Protein AF-A0A396ZX88-F1 (afdb_monomer_lite)

Radius of gyration: 32.3 Å; chains: 1; bounding box: 92×47×60 Å

Organism: Aphanomyces astaci (NCBI:txid112090)

Foldseek 3Di:
DVVPVCPVVVVVVVVLVVQLPDLVLLLVLLVVLVVVLVVDDPLLSVLSVLLSVLLLLVSLLSCQLVVVLVSSVVSLVVCVVVCCVPCVPLSVLSVVRRHNVVCVVRPSSVCQVVAAAEGEHEPVSVVVVVVVCVVVVVSNSVVSCVPRHDYDYDPDDSDDPPDDDDDDDDDDDDDDDDDDDPDDPVVVVVVPPDDDDDDDPDDDPDPDPPPPCVVCVVVVHDPPDDDDPVVVVPPDDPPDDDDDDDDD

InterPro domains:
  IPR007582 TFIID subunit TAF5, NTD2 domain [PF04494] (22-148)
  IPR007582 TFIID subunit TAF5, NTD2 domain [cd08044] (23-154)
  IPR037264 TFIID subunit TAF5, NTD2 domain superfamily [G3DSA:1.25.40.500] (7-154)
  IPR037264 TFIID subunit TAF5, NTD2 domain superfamily [SSF160897] (18-153)

Secondary structure (DSSP, 8-state):
-GGGTTGGGGGHHHHHHHHTT-HHHHHHHHHHHHHHHHHS-HHHHHHHHHHHHHHHHHHHHHHHHTT-HHHHHHHHHHHHHHHTTT-HHHHHHHTT--SHHHHHH-HHHHHHHHSPEEEEEEHHHHHHHHHHHHHTT-HHHHHHHHHHEEEEEE-S----------------------------HHHHHTS--SPPPS---------STT-HHHHHHHTT--TTS---HHHHTT-----S-PPPPPP-

Sequence (248 aa):
MVAVVWRRQQDYMIMHDTWGCDPAAYERAYTTLLAWIGNSLDMYKLELHAVAFPLFVHCYLELVAKGHADAAKAYFTRHAKDHQRLHKHEIRSLGSVLTREHLGLNEYAKQVLHSKFHVQLSLLGFQLLHTFLSDHQMFLLLCILNDRVTISVQTNHPSLTIAQCDTLAPHESTTMSTSLLFQTSDEISQQVQHTPEANHIAAQVTSGDYDMAYMVQTAGGDVSESPTLASLHQVPLLWGVLPPRKVC

pLDDT: mean 70.8, std 20.77, range [27.48, 94.88]

Structure (mmCIF, N/CA/C/O backbone):
data_AF-A0A396ZX88-F1
#
_entry.id   AF-A0A396ZX88-F1
#
loop_
_atom_site.group_PDB
_atom_site.id
_atom_site.type_symbol
_atom_site.label_atom_id
_atom_site.label_alt_id
_atom_site.label_comp_id
_atom_site.label_asym_id
_atom_site.label_entity_id
_atom_site.label_seq_id
_atom_site.pdbx_PDB_ins_code
_atom_site.Cartn_x
_atom_site.Cartn_y
_atom_site.Cartn_z
_atom_site.occupancy
_atom_site.B_iso_or_equiv
_atom_site.auth_seq_id
_atom_site.auth_comp_id
_atom_site.auth_asym_id
_atom_site.auth_atom_id
_atom_site.pdbx_PDB_model_num
ATOM 1 N N . MET A 1 1 ? 3.831 17.298 -17.036 1.00 35.50 1 MET A N 1
ATOM 2 C CA . MET A 1 1 ? 3.753 16.189 -18.016 1.00 35.50 1 MET A CA 1
ATOM 3 C C . MET A 1 1 ? 3.210 14.870 -17.432 1.00 35.50 1 MET A C 1
ATOM 5 O O . MET A 1 1 ? 2.869 13.993 -18.206 1.00 35.50 1 MET A O 1
ATOM 9 N N . VAL A 1 2 ? 3.030 14.734 -16.106 1.00 38.22 2 VAL A N 1
ATOM 10 C CA . VAL A 1 2 ? 2.537 13.491 -15.455 1.00 38.22 2 VAL A CA 1
ATOM 11 C C . VAL A 1 2 ? 0.998 13.353 -15.462 1.00 38.22 2 VAL A C 1
ATOM 13 O O . VAL A 1 2 ? 0.461 12.264 -15.315 1.00 38.22 2 VAL A O 1
ATOM 16 N N . ALA A 1 3 ? 0.264 14.446 -15.699 1.00 37.94 3 ALA A N 1
ATOM 17 C CA . ALA A 1 3 ? -1.205 14.469 -15.655 1.00 37.94 3 ALA A CA 1
ATOM 18 C C . ALA A 1 3 ? -1.901 13.860 -16.892 1.00 37.94 3 ALA A C 1
ATOM 20 O O . ALA A 1 3 ? -3.113 13.668 -16.883 1.00 37.94 3 ALA A O 1
ATOM 21 N N . VAL A 1 4 ? -1.165 13.585 -17.976 1.00 39.62 4 VAL A N 1
ATOM 22 C CA . VAL A 1 4 ? -1.762 13.178 -19.265 1.00 39.62 4 VAL A CA 1
AT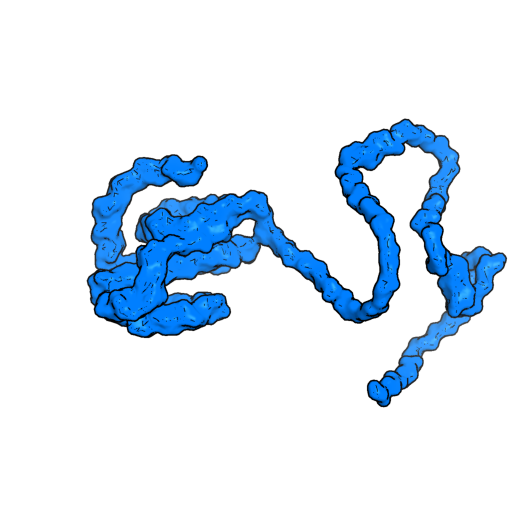OM 23 C C . VAL A 1 4 ? -1.932 11.658 -19.377 1.00 39.62 4 VAL A C 1
ATOM 25 O O . VAL A 1 4 ? -2.813 11.204 -20.100 1.00 39.62 4 VAL A O 1
ATOM 28 N N . VAL A 1 5 ? -1.172 10.871 -18.608 1.00 47.22 5 VAL A N 1
ATOM 29 C CA . VAL A 1 5 ? -1.222 9.395 -18.662 1.00 47.22 5 VAL A CA 1
ATOM 30 C C . VAL A 1 5 ? -2.562 8.841 -18.152 1.00 47.22 5 VAL A C 1
ATOM 32 O O . VAL A 1 5 ? -3.023 7.805 -18.615 1.00 47.22 5 VAL A O 1
ATOM 35 N N . TRP A 1 6 ? -3.266 9.586 -17.299 1.00 50.53 6 TRP A N 1
ATOM 36 C CA . TRP A 1 6 ? -4.465 9.111 -16.599 1.00 50.53 6 TRP A CA 1
ATOM 37 C C . TRP A 1 6 ? -5.793 9.533 -17.241 1.00 50.53 6 TRP A C 1
ATOM 39 O O . TRP A 1 6 ? -6.859 9.221 -16.720 1.00 50.53 6 TRP A O 1
ATOM 49 N N . ARG A 1 7 ? -5.784 10.243 -18.379 1.00 40.53 7 ARG A N 1
ATOM 50 C CA . ARG A 1 7 ? -7.035 10.720 -19.010 1.00 40.53 7 ARG A CA 1
ATOM 51 C C . ARG A 1 7 ? -7.896 9.575 -19.555 1.00 40.53 7 ARG A C 1
ATOM 53 O O . ARG A 1 7 ? -9.115 9.682 -19.555 1.00 40.53 7 ARG A O 1
ATOM 60 N N . ARG A 1 8 ? -7.277 8.461 -19.958 1.00 45.97 8 ARG A N 1
ATOM 61 C CA . ARG A 1 8 ? -7.988 7.231 -20.352 1.00 45.97 8 ARG A CA 1
ATOM 62 C C . ARG A 1 8 ? -8.487 6.428 -19.149 1.00 45.97 8 ARG A C 1
ATOM 64 O O . ARG A 1 8 ? -9.225 5.469 -19.323 1.00 45.97 8 ARG A O 1
ATOM 71 N N . GLN A 1 9 ? -8.090 6.829 -17.941 1.00 50.94 9 GLN A N 1
ATOM 72 C CA . GLN A 1 9 ? -8.452 6.142 -16.723 1.00 50.94 9 GLN A CA 1
ATOM 73 C C . GLN A 1 9 ? -9.906 6.406 -16.354 1.00 50.94 9 GLN A C 1
ATOM 75 O O . GLN A 1 9 ? -10.399 5.556 -15.667 1.00 50.94 9 GLN A O 1
ATOM 80 N N . GLN A 1 10 ? -10.605 7.468 -16.802 1.00 42.34 10 GLN A N 1
ATOM 81 C CA . GLN A 1 10 ? -11.929 7.915 -16.293 1.00 42.34 10 GLN A CA 1
ATOM 82 C C . GLN A 1 10 ? -13.046 6.852 -16.129 1.00 42.34 10 GLN A C 1
ATOM 84 O O . GLN A 1 10 ? -13.898 7.036 -15.261 1.00 42.34 10 GLN A O 1
ATOM 89 N N . ASP A 1 11 ? -12.989 5.704 -16.807 1.00 45.97 11 ASP A N 1
ATOM 90 C CA . ASP A 1 11 ? -13.861 4.540 -16.545 1.00 45.97 11 ASP A CA 1
ATOM 91 C C . ASP A 1 11 ? -13.540 3.773 -15.231 1.00 45.97 11 ASP A C 1
ATOM 93 O O . ASP A 1 11 ? -14.322 2.948 -14.758 1.00 45.97 11 ASP A O 1
ATOM 97 N N . TYR A 1 12 ? -12.413 4.068 -14.579 1.00 51.91 12 TYR A N 1
ATOM 98 C CA . TYR A 1 12 ? -11.938 3.471 -13.320 1.00 51.91 12 TYR A CA 1
ATOM 99 C C . TYR A 1 12 ? -12.780 3.787 -12.086 1.00 51.91 12 TYR A C 1
ATOM 101 O O . TYR A 1 12 ? -12.712 3.063 -11.094 1.00 51.91 12 TYR A O 1
ATOM 109 N N . MET A 1 13 ? -13.553 4.870 -12.120 1.00 44.09 13 MET A N 1
ATOM 110 C CA . MET A 1 13 ? -14.274 5.352 -10.944 1.00 44.09 13 MET A CA 1
ATOM 111 C C . MET A 1 13 ? -15.555 4.543 -10.686 1.00 44.09 13 MET A C 1
ATOM 113 O O . MET A 1 13 ? -15.911 4.326 -9.536 1.00 44.09 13 MET A O 1
ATOM 117 N N . ILE A 1 14 ? -16.189 4.012 -11.741 1.00 51.00 14 ILE A N 1
ATOM 118 C CA . ILE A 1 14 ? -17.313 3.055 -11.640 1.00 51.00 14 ILE A CA 1
ATOM 119 C C . ILE A 1 14 ? -16.794 1.662 -11.251 1.00 51.00 14 ILE A C 1
ATOM 121 O O . ILE A 1 14 ? -17.406 0.913 -10.497 1.00 51.00 14 ILE A O 1
ATOM 125 N N . MET A 1 15 ? -15.604 1.350 -11.742 1.00 47.94 15 MET A N 1
ATOM 126 C CA . MET A 1 15 ? -14.861 0.130 -11.482 1.00 47.94 15 MET A CA 1
ATOM 127 C C . MET A 1 15 ? -14.389 0.026 -10.014 1.00 47.94 15 MET A C 1
ATOM 129 O O . MET A 1 15 ? -14.396 -1.068 -9.457 1.00 47.94 15 MET A O 1
ATOM 133 N N . HIS A 1 16 ? -14.023 1.126 -9.349 1.00 52.59 16 HIS A N 1
ATOM 134 C CA . HIS A 1 16 ? -13.515 1.126 -7.966 1.00 52.59 16 HIS A CA 1
ATOM 135 C C . HIS A 1 16 ? -14.443 0.420 -6.955 1.00 52.59 16 HIS A C 1
ATOM 137 O O . HIS A 1 16 ? -13.964 -0.334 -6.104 1.00 52.59 16 HIS A O 1
ATOM 143 N N . ASP A 1 17 ? -15.763 0.577 -7.096 1.00 49.97 17 ASP A N 1
ATOM 144 C CA . ASP A 1 17 ? -16.742 -0.145 -6.268 1.00 49.97 17 ASP A CA 1
ATOM 145 C C . ASP A 1 17 ? -16.758 -1.654 -6.554 1.00 49.97 17 ASP A C 1
ATOM 147 O O . ASP A 1 17 ? -16.995 -2.459 -5.654 1.00 49.97 17 ASP A O 1
ATOM 151 N N . THR A 1 18 ? -16.440 -2.060 -7.785 1.00 52.00 18 THR A N 1
ATOM 152 C CA . THR A 1 18 ? -16.425 -3.473 -8.192 1.00 52.00 18 THR A CA 1
ATOM 153 C C . THR A 1 18 ? -15.134 -4.204 -7.801 1.00 52.00 18 THR A C 1
ATOM 155 O O . THR A 1 18 ? -15.200 -5.355 -7.374 1.00 52.00 18 THR A O 1
ATOM 158 N N . TRP A 1 19 ? -13.962 -3.555 -7.858 1.00 55.19 19 TRP A N 1
ATOM 159 C CA . TRP A 1 19 ? -12.673 -4.185 -7.501 1.00 55.19 19 TRP A CA 1
ATOM 160 C C . TRP A 1 19 ? -12.381 -4.171 -6.001 1.00 55.19 19 TRP A C 1
ATOM 162 O O . TRP A 1 19 ? -11.630 -5.006 -5.502 1.00 55.19 19 TRP A O 1
ATOM 172 N N . GLY A 1 20 ? -12.964 -3.221 -5.273 1.00 58.56 20 GLY A N 1
ATOM 173 C CA . GLY A 1 20 ? -12.763 -3.072 -3.839 1.00 58.56 20 GLY A CA 1
ATOM 174 C C . GLY A 1 20 ? -13.638 -3.984 -2.972 1.00 58.56 20 GLY A C 1
ATOM 175 O O . GLY A 1 20 ? -13.573 -3.864 -1.749 1.00 58.56 20 GLY A O 1
ATOM 176 N N . CYS A 1 21 ? -14.484 -4.830 -3.563 1.00 64.06 21 CYS A N 1
ATOM 177 C CA . CYS A 1 21 ? -15.458 -5.633 -2.823 1.00 64.06 21 CYS A CA 1
ATOM 178 C C . CYS A 1 21 ? -14.854 -6.916 -2.220 1.00 64.06 21 CYS A C 1
ATOM 180 O O . CYS A 1 21 ? -15.368 -7.408 -1.221 1.00 64.06 21 CYS A O 1
ATOM 182 N N . ASP A 1 22 ? -13.750 -7.433 -2.775 1.00 83.12 22 ASP A N 1
ATOM 183 C CA . ASP A 1 22 ? -13.089 -8.645 -2.272 1.00 83.12 22 ASP A CA 1
ATOM 184 C C . ASP A 1 22 ? -11.917 -8.303 -1.326 1.00 83.12 22 ASP A C 1
ATOM 186 O O . ASP A 1 22 ? -10.880 -7.806 -1.785 1.00 83.12 22 ASP A O 1
ATOM 190 N N . PRO A 1 23 ? -12.008 -8.604 -0.014 1.00 86.38 23 PRO A N 1
ATOM 191 C CA . PRO A 1 23 ? -10.909 -8.391 0.927 1.00 86.38 23 PRO A CA 1
ATOM 192 C C . PRO A 1 23 ? -9.644 -9.181 0.568 1.00 86.38 23 PRO A C 1
ATOM 194 O O . PRO A 1 23 ? -8.534 -8.727 0.851 1.00 86.38 23 PRO A O 1
ATOM 197 N N . ALA A 1 24 ? -9.784 -10.336 -0.092 1.00 87.62 24 ALA A N 1
ATOM 198 C CA . ALA A 1 24 ? -8.647 -11.159 -0.499 1.00 87.62 24 ALA A CA 1
ATOM 199 C C . ALA A 1 24 ? -7.884 -10.562 -1.695 1.00 87.62 24 ALA A C 1
ATOM 201 O O . ALA A 1 24 ? -6.719 -10.901 -1.927 1.00 87.62 24 ALA A O 1
ATOM 202 N N . ALA A 1 25 ? -8.506 -9.668 -2.472 1.00 87.94 25 ALA A N 1
ATOM 203 C CA . ALA A 1 25 ? -7.830 -8.966 -3.560 1.00 87.94 25 ALA A CA 1
ATOM 204 C C . ALA A 1 25 ? -6.747 -8.012 -3.029 1.00 87.94 25 ALA A C 1
ATOM 206 O O . ALA A 1 25 ? -5.655 -7.971 -3.595 1.00 87.94 25 ALA A O 1
ATOM 207 N N . TYR A 1 26 ? -7.005 -7.328 -1.906 1.00 90.12 26 TYR A N 1
ATOM 208 C CA . TYR A 1 26 ? -6.036 -6.446 -1.243 1.00 90.12 26 TYR A CA 1
ATOM 209 C C . TYR A 1 26 ? -4.779 -7.203 -0.808 1.00 90.12 26 TYR A C 1
ATOM 211 O O . TYR A 1 26 ? -3.660 -6.800 -1.130 1.00 90.12 26 TYR A O 1
ATOM 219 N N . GLU A 1 27 ? -4.961 -8.333 -0.120 1.00 91.31 27 GLU A N 1
ATOM 220 C CA . GLU A 1 27 ? -3.848 -9.156 0.357 1.00 91.31 27 GLU A CA 1
ATOM 221 C C . GLU A 1 27 ? -3.013 -9.712 -0.803 1.00 91.31 27 GLU A C 1
ATOM 223 O O . GLU A 1 27 ? -1.781 -9.621 -0.781 1.00 91.31 27 GLU A O 1
ATOM 228 N N . ARG A 1 28 ? -3.668 -10.256 -1.838 1.00 91.38 28 ARG A N 1
ATOM 229 C CA . ARG A 1 28 ? -2.981 -10.801 -3.017 1.00 91.38 28 ARG A CA 1
ATOM 230 C C . ARG A 1 28 ? -2.210 -9.722 -3.766 1.00 91.38 28 ARG A C 1
ATOM 232 O O . ARG A 1 28 ? -1.023 -9.909 -4.022 1.00 91.38 28 ARG A O 1
ATOM 239 N N . ALA A 1 29 ? -2.854 -8.595 -4.071 1.00 91.38 29 ALA A N 1
ATOM 240 C CA . ALA A 1 29 ? -2.227 -7.508 -4.815 1.00 91.38 29 ALA A CA 1
ATOM 241 C C . ALA A 1 29 ? -0.984 -6.985 -4.085 1.00 91.38 29 ALA A C 1
ATOM 243 O O . ALA A 1 29 ? 0.088 -6.870 -4.682 1.00 91.38 29 ALA A O 1
ATOM 244 N N . TYR A 1 30 ? -1.102 -6.742 -2.779 1.00 93.19 30 TYR A N 1
ATOM 245 C CA . TYR A 1 30 ? 0.006 -6.234 -1.981 1.00 93.19 30 TYR A CA 1
ATOM 246 C C . TYR A 1 30 ? 1.140 -7.257 -1.809 1.00 93.19 30 TYR A C 1
ATOM 248 O O . TYR A 1 30 ? 2.315 -6.905 -1.911 1.00 93.19 30 TYR A O 1
ATOM 256 N N . THR A 1 31 ? 0.811 -8.537 -1.612 1.00 93.38 31 THR A N 1
ATOM 257 C CA . THR A 1 31 ? 1.818 -9.608 -1.520 1.00 93.38 31 THR A CA 1
ATOM 258 C C . THR A 1 31 ? 2.615 -9.733 -2.818 1.00 93.38 31 THR A C 1
ATOM 260 O O . THR A 1 31 ? 3.840 -9.849 -2.778 1.00 93.38 31 THR A O 1
ATOM 263 N N . THR A 1 32 ? 1.943 -9.680 -3.969 1.00 93.94 32 THR A N 1
ATOM 264 C CA . THR A 1 32 ? 2.605 -9.737 -5.276 1.00 93.94 32 THR A CA 1
ATOM 265 C C . THR A 1 32 ? 3.472 -8.499 -5.525 1.00 93.94 32 THR A C 1
ATOM 267 O O . THR A 1 32 ? 4.587 -8.648 -6.024 1.00 93.94 32 THR A O 1
ATOM 270 N N . LEU A 1 33 ? 3.025 -7.305 -5.112 1.00 93.75 33 LEU A N 1
ATOM 271 C CA . LEU A 1 33 ? 3.850 -6.093 -5.153 1.00 93.75 33 LEU A CA 1
ATOM 272 C C . LEU A 1 33 ? 5.124 -6.257 -4.311 1.00 93.75 33 LEU A C 1
ATOM 274 O O . LEU A 1 33 ? 6.220 -6.020 -4.811 1.00 93.75 33 LEU A O 1
ATOM 278 N N . LEU A 1 34 ? 5.004 -6.689 -3.052 1.00 93.38 34 LEU A N 1
ATOM 279 C CA . LEU A 1 34 ? 6.163 -6.864 -2.173 1.00 93.38 34 LEU A CA 1
ATOM 280 C C . LEU A 1 34 ? 7.146 -7.918 -2.686 1.00 93.38 34 LEU A C 1
ATOM 282 O O . LEU A 1 34 ? 8.354 -7.704 -2.600 1.00 93.38 34 LEU A O 1
ATOM 286 N N . ALA A 1 35 ? 6.649 -9.029 -3.233 1.00 94.00 35 ALA A N 1
ATOM 287 C CA . ALA A 1 35 ? 7.503 -10.041 -3.846 1.00 94.00 35 ALA A CA 1
ATOM 288 C C . ALA A 1 35 ? 8.314 -9.437 -5.002 1.00 94.00 35 ALA A C 1
ATOM 290 O O . ALA A 1 35 ? 9.535 -9.562 -5.041 1.00 94.00 35 ALA A O 1
ATOM 291 N N . TRP A 1 36 ? 7.661 -8.689 -5.891 1.00 94.88 36 TRP A N 1
ATOM 292 C CA . TRP A 1 36 ? 8.347 -8.013 -6.988 1.00 94.88 36 TRP A CA 1
ATOM 293 C C . TRP A 1 36 ? 9.384 -6.984 -6.512 1.00 94.88 36 TRP A C 1
ATOM 295 O O . TRP A 1 36 ? 10.502 -6.957 -7.033 1.00 94.88 36 TRP A O 1
ATOM 305 N N . ILE A 1 37 ? 9.073 -6.192 -5.479 1.00 93.50 37 ILE A N 1
ATOM 306 C CA . ILE A 1 37 ? 10.044 -5.266 -4.871 1.00 93.50 37 ILE A CA 1
ATOM 307 C C . ILE A 1 37 ? 11.244 -6.047 -4.313 1.00 93.50 37 ILE A C 1
ATOM 309 O O . ILE A 1 37 ? 12.390 -5.691 -4.583 1.00 93.50 37 ILE A O 1
ATOM 313 N N . GLY A 1 38 ? 11.007 -7.149 -3.597 1.00 91.25 38 GLY A N 1
ATOM 314 C CA . GLY A 1 38 ? 12.063 -8.006 -3.050 1.00 91.25 38 GLY A CA 1
ATOM 315 C C . GLY A 1 38 ? 12.986 -8.610 -4.117 1.00 91.25 38 GLY A C 1
ATOM 316 O O . GLY A 1 38 ? 14.188 -8.758 -3.877 1.00 91.25 38 GLY A O 1
ATOM 317 N N . ASN A 1 39 ? 12.447 -8.890 -5.304 1.00 93.00 39 ASN A N 1
ATOM 318 C CA . ASN A 1 39 ? 13.168 -9.424 -6.462 1.00 93.00 39 ASN A CA 1
ATOM 319 C C . ASN A 1 39 ? 13.776 -8.348 -7.388 1.00 93.00 39 ASN A C 1
ATOM 321 O O . ASN A 1 39 ? 14.494 -8.700 -8.324 1.00 93.00 39 ASN A O 1
ATOM 325 N N . SER A 1 40 ? 13.510 -7.062 -7.146 1.00 92.12 40 SER A N 1
ATOM 326 C CA . SER A 1 40 ? 14.049 -5.947 -7.941 1.00 92.12 40 SER A CA 1
ATOM 327 C C . SER A 1 40 ? 15.534 -5.677 -7.637 1.00 92.12 40 SER A C 1
ATOM 329 O O . SER A 1 40 ? 16.119 -6.292 -6.750 1.00 92.12 40 SER A O 1
ATOM 331 N N . LEU A 1 41 ? 16.177 -4.756 -8.363 1.00 91.19 41 LEU A N 1
ATOM 332 C CA . LEU A 1 41 ? 17.563 -4.338 -8.086 1.00 91.19 41 LEU A CA 1
ATOM 333 C C . LEU A 1 41 ? 17.651 -3.530 -6.783 1.00 91.19 41 LEU A C 1
ATOM 335 O O . LEU A 1 41 ? 16.851 -2.618 -6.568 1.00 91.19 41 LEU A O 1
ATOM 339 N N . ASP A 1 42 ? 18.663 -3.807 -5.955 1.00 88.44 42 ASP A N 1
ATOM 340 C CA . ASP A 1 42 ? 18.846 -3.194 -4.627 1.00 88.44 42 ASP A CA 1
ATOM 341 C C . ASP A 1 42 ? 18.843 -1.658 -4.651 1.00 88.44 42 ASP A C 1
ATOM 343 O O . ASP A 1 42 ? 18.277 -1.033 -3.755 1.00 88.44 42 ASP A O 1
ATOM 347 N N . MET A 1 43 ? 19.382 -1.051 -5.714 1.00 86.38 43 MET A N 1
ATOM 348 C CA . MET A 1 43 ? 19.397 0.405 -5.899 1.00 86.38 43 MET A CA 1
ATOM 349 C C . MET A 1 43 ? 17.996 1.034 -5.984 1.00 86.38 43 MET A C 1
ATOM 351 O O . MET A 1 43 ? 17.825 2.182 -5.593 1.00 86.38 43 MET A O 1
ATOM 355 N N . TYR A 1 44 ? 16.988 0.287 -6.450 1.00 88.38 44 TYR A N 1
ATOM 356 C CA . TYR A 1 44 ? 15.596 0.749 -6.510 1.00 88.38 44 TYR A CA 1
ATOM 357 C C . TYR A 1 44 ? 14.758 0.229 -5.346 1.00 88.38 44 TYR A C 1
ATOM 359 O O . TYR A 1 44 ? 13.715 0.806 -5.056 1.00 88.38 44 TYR A O 1
ATOM 367 N N . LYS A 1 45 ? 15.184 -0.836 -4.651 1.00 89.62 45 LYS A N 1
ATOM 368 C CA . LYS A 1 45 ? 14.399 -1.437 -3.558 1.00 89.62 45 LYS A CA 1
ATOM 369 C C . LYS A 1 45 ? 14.007 -0.423 -2.501 1.00 89.62 45 LYS A C 1
ATOM 371 O O . LYS A 1 45 ? 12.870 -0.452 -2.046 1.00 89.62 45 LYS A O 1
ATOM 376 N N . LEU A 1 46 ? 14.925 0.464 -2.115 1.00 88.62 46 LEU A N 1
ATOM 377 C CA . LEU A 1 46 ? 14.646 1.476 -1.098 1.00 88.62 46 LEU A CA 1
ATOM 378 C C . LEU A 1 46 ? 13.577 2.472 -1.572 1.0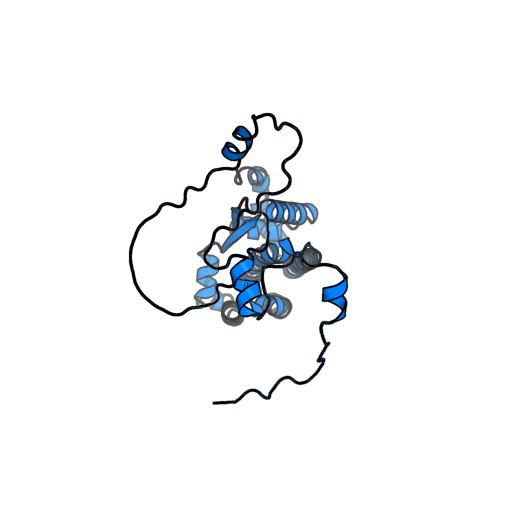0 88.62 46 LEU A C 1
ATOM 380 O O . LEU A 1 46 ? 12.628 2.737 -0.838 1.00 88.62 46 LEU A O 1
ATOM 384 N N . GLU A 1 47 ? 13.697 2.961 -2.809 1.00 90.62 47 GLU A N 1
ATOM 385 C CA . GLU A 1 47 ? 12.720 3.865 -3.428 1.00 90.62 47 GLU A CA 1
ATOM 386 C C . GLU A 1 47 ? 11.344 3.193 -3.579 1.00 90.62 47 GLU A C 1
ATOM 388 O O . GLU A 1 47 ? 10.316 3.762 -3.215 1.00 90.62 47 GLU A O 1
ATOM 393 N N . LEU A 1 48 ? 11.313 1.944 -4.049 1.00 91.25 48 LEU A N 1
ATOM 394 C CA . LEU A 1 48 ? 10.079 1.178 -4.224 1.00 91.25 48 LEU A CA 1
ATOM 395 C C . LEU A 1 48 ? 9.418 0.839 -2.877 1.00 91.25 48 LEU A C 1
ATOM 397 O O . LEU A 1 48 ? 8.197 0.951 -2.743 1.00 91.25 48 LEU A O 1
ATOM 401 N N . HIS A 1 49 ? 10.203 0.496 -1.850 1.00 91.00 49 HIS A N 1
ATOM 402 C CA . HIS A 1 49 ? 9.690 0.294 -0.492 1.00 91.00 49 HIS A CA 1
ATOM 403 C C . HIS A 1 49 ? 9.100 1.574 0.109 1.00 91.00 49 HIS A C 1
ATOM 405 O O . HIS A 1 49 ? 8.131 1.487 0.867 1.00 91.00 49 HIS A O 1
ATOM 411 N N . ALA A 1 50 ? 9.624 2.751 -0.246 1.00 89.75 50 ALA A N 1
ATOM 412 C CA . ALA A 1 50 ? 9.054 4.022 0.198 1.00 89.75 50 ALA A CA 1
ATOM 413 C C . ALA A 1 50 ? 7.620 4.231 -0.323 1.00 89.75 50 ALA A C 1
ATOM 415 O O . ALA A 1 50 ? 6.810 4.847 0.365 1.00 89.75 50 ALA A O 1
ATOM 416 N N . VAL A 1 51 ? 7.274 3.678 -1.494 1.00 91.44 51 VAL A N 1
ATOM 417 C CA . VAL A 1 51 ? 5.900 3.685 -2.037 1.00 91.44 51 VAL A CA 1
ATOM 418 C C . VAL A 1 51 ? 5.042 2.567 -1.444 1.00 91.44 51 VAL A C 1
ATOM 420 O O . VAL A 1 51 ? 3.836 2.743 -1.258 1.00 91.44 51 VAL A O 1
ATOM 423 N N . ALA A 1 52 ? 5.651 1.424 -1.116 1.00 92.38 52 ALA A N 1
ATOM 424 C CA . ALA A 1 52 ? 4.943 0.293 -0.524 1.00 92.38 52 ALA A CA 1
ATOM 425 C C . ALA A 1 52 ? 4.270 0.664 0.808 1.00 92.38 52 ALA A C 1
ATOM 427 O O . ALA A 1 52 ? 3.140 0.247 1.052 1.00 92.38 52 ALA A O 1
ATOM 428 N N . PHE A 1 53 ? 4.905 1.508 1.631 1.00 92.44 53 PHE A N 1
ATOM 429 C CA . PHE A 1 53 ? 4.338 1.915 2.918 1.00 92.44 53 PHE A CA 1
ATOM 430 C C . PHE A 1 53 ? 3.017 2.706 2.793 1.00 92.44 53 PHE A C 1
ATOM 432 O O . PHE A 1 53 ? 2.019 2.255 3.358 1.00 92.44 53 PHE A O 1
ATOM 439 N N . PRO A 1 54 ? 2.929 3.822 2.040 1.00 92.12 54 PRO A N 1
ATOM 440 C CA . PRO A 1 54 ? 1.656 4.497 1.780 1.00 92.12 54 PRO A CA 1
ATOM 441 C C . PRO A 1 54 ? 0.567 3.556 1.258 1.00 92.12 54 PRO A C 1
ATOM 443 O O . PRO A 1 54 ? -0.565 3.592 1.742 1.00 92.12 54 PRO A O 1
ATOM 446 N N . LEU A 1 55 ? 0.908 2.671 0.313 1.00 92.31 55 LEU A N 1
ATOM 447 C CA . LEU A 1 55 ? -0.042 1.695 -0.228 1.00 92.31 55 LEU A CA 1
ATOM 448 C C . LEU A 1 55 ? -0.536 0.726 0.846 1.00 92.31 55 LEU A C 1
ATOM 450 O O . LEU A 1 55 ? -1.739 0.479 0.931 1.00 92.31 55 LEU A O 1
ATOM 454 N N . PHE A 1 56 ? 0.363 0.227 1.698 1.00 93.69 56 PHE A N 1
ATOM 455 C CA . PHE A 1 56 ? 0.012 -0.640 2.817 1.00 93.69 56 PHE A CA 1
ATOM 456 C C . PHE A 1 56 ? -1.013 0.015 3.739 1.00 93.69 56 PHE A C 1
ATOM 458 O O . PHE A 1 56 ? -2.041 -0.595 4.051 1.00 93.69 56 PHE A O 1
ATOM 465 N N . VAL A 1 57 ? -0.742 1.258 4.142 1.00 93.38 57 VAL A N 1
ATOM 466 C CA . VAL A 1 57 ? -1.603 2.009 5.054 1.00 93.38 57 VAL A CA 1
ATOM 467 C C . VAL A 1 57 ? -2.977 2.239 4.430 1.00 93.38 57 VAL A C 1
ATOM 469 O O . VAL A 1 57 ? -3.988 1.951 5.068 1.00 93.38 57 VAL A O 1
ATOM 472 N N . HIS A 1 58 ? -3.041 2.701 3.180 1.00 91.50 58 HIS A N 1
ATOM 473 C CA . HIS A 1 58 ? -4.322 2.960 2.524 1.00 91.50 58 HIS A CA 1
ATOM 474 C C . HIS A 1 58 ? -5.139 1.686 2.288 1.00 91.50 58 HIS A C 1
ATOM 476 O O . HIS A 1 58 ? -6.335 1.693 2.568 1.00 91.50 58 HIS A O 1
ATOM 482 N N . CYS A 1 59 ? -4.507 0.580 1.884 1.00 91.62 59 CYS A N 1
ATOM 483 C CA . CYS A 1 59 ? -5.187 -0.714 1.763 1.00 91.62 59 CYS A CA 1
ATOM 484 C C . CYS A 1 59 ? -5.812 -1.150 3.096 1.00 91.62 59 CYS A C 1
ATOM 486 O O . CYS A 1 59 ? -6.964 -1.580 3.138 1.00 91.62 59 CYS A O 1
ATOM 488 N N . TYR A 1 60 ? -5.076 -0.997 4.201 1.00 92.56 60 TYR A N 1
ATOM 489 C CA . TYR A 1 60 ? -5.588 -1.313 5.532 1.00 92.56 60 TYR A CA 1
ATOM 490 C C . TYR A 1 60 ? -6.774 -0.422 5.923 1.00 92.56 60 TYR A C 1
ATOM 492 O O . TYR A 1 60 ? -7.815 -0.928 6.345 1.00 92.56 60 TYR A O 1
ATOM 500 N N . LEU A 1 61 ? -6.645 0.897 5.759 1.00 90.50 61 LEU A N 1
ATOM 501 C CA . LEU A 1 61 ? -7.702 1.840 6.128 1.00 90.50 61 LEU A CA 1
ATOM 502 C C . LEU A 1 61 ? -8.964 1.653 5.276 1.00 90.50 61 LEU A C 1
ATOM 504 O O . LEU A 1 61 ? -10.065 1.782 5.808 1.00 90.50 61 LEU A O 1
ATOM 508 N N . GLU A 1 62 ? -8.836 1.296 3.997 1.00 89.06 62 GLU A N 1
ATOM 509 C CA . GLU A 1 62 ? -9.983 0.956 3.148 1.00 89.06 62 GLU A CA 1
ATOM 510 C C . GLU A 1 62 ? -10.699 -0.318 3.608 1.00 89.06 62 GLU A C 1
ATOM 512 O O . GLU A 1 62 ? -11.930 -0.330 3.674 1.00 89.06 62 GLU A O 1
ATOM 517 N N . LEU A 1 63 ? -9.956 -1.369 3.975 1.00 89.69 63 LEU A N 1
ATOM 518 C CA . LEU A 1 63 ? -10.540 -2.601 4.521 1.00 89.69 63 LEU A CA 1
ATOM 519 C C . LEU A 1 63 ? -11.314 -2.329 5.821 1.00 89.69 63 LEU A C 1
ATOM 521 O O . LEU A 1 63 ? -12.438 -2.812 5.987 1.00 89.69 63 LEU A O 1
ATOM 525 N N . VAL A 1 64 ? -10.751 -1.508 6.715 1.00 90.75 64 VAL A N 1
ATOM 526 C CA . VAL A 1 64 ? -11.419 -1.093 7.961 1.00 90.75 64 VAL A CA 1
ATOM 527 C C . VAL A 1 64 ? -12.639 -0.213 7.667 1.00 90.75 64 VAL A C 1
ATOM 529 O O . VAL A 1 64 ? -13.695 -0.404 8.272 1.00 90.75 64 VAL A O 1
ATOM 532 N N . ALA A 1 65 ? -12.539 0.715 6.710 1.00 88.44 65 ALA A N 1
ATOM 533 C CA . ALA A 1 65 ? -13.643 1.593 6.322 1.00 88.44 65 ALA A CA 1
ATOM 534 C C . ALA A 1 65 ? -14.834 0.824 5.725 1.00 88.44 65 ALA A C 1
ATOM 536 O O . ALA A 1 65 ? -15.980 1.229 5.939 1.00 88.44 65 ALA A O 1
ATOM 537 N N . LYS A 1 66 ? -14.567 -0.289 5.030 1.00 87.62 66 LYS A N 1
ATOM 538 C CA . LYS A 1 66 ? -15.572 -1.214 4.476 1.00 87.62 66 LYS A CA 1
ATOM 539 C C . LYS A 1 66 ? -16.175 -2.167 5.513 1.00 87.62 66 LYS A C 1
ATOM 541 O O . LYS A 1 66 ? -17.154 -2.841 5.218 1.00 87.62 66 LYS A O 1
ATOM 546 N N . GLY A 1 67 ? -15.630 -2.206 6.731 1.00 85.75 67 GLY A N 1
ATOM 547 C CA . GLY A 1 67 ? -16.121 -3.061 7.815 1.00 85.75 67 GLY A CA 1
ATOM 548 C C . GLY A 1 67 ? -15.547 -4.481 7.818 1.00 85.75 67 GLY A C 1
ATOM 549 O O . GLY A 1 67 ? -15.989 -5.309 8.610 1.00 85.75 67 GLY A O 1
ATOM 550 N N . HIS A 1 68 ? -14.534 -4.775 6.997 1.00 88.56 68 HIS A N 1
ATOM 551 C CA . HIS A 1 68 ? -13.866 -6.081 6.963 1.00 88.56 68 HIS A CA 1
ATOM 552 C C . HIS A 1 68 ? -12.748 -6.173 8.015 1.00 88.56 68 HIS A C 1
ATOM 554 O O . HIS A 1 68 ? -11.575 -6.345 7.681 1.00 88.56 68 HIS A O 1
ATOM 560 N N . ALA A 1 69 ? -13.104 -6.049 9.298 1.00 88.69 69 ALA A N 1
ATOM 561 C CA . ALA A 1 69 ? -12.138 -5.967 10.399 1.00 88.69 69 ALA A CA 1
ATOM 562 C C . ALA A 1 69 ? -11.215 -7.199 10.502 1.00 88.69 69 ALA A C 1
ATOM 564 O O . ALA A 1 69 ? -10.010 -7.050 10.712 1.00 88.69 69 ALA A O 1
ATOM 565 N N . ASP A 1 70 ? -11.745 -8.409 10.299 1.00 90.75 70 ASP A N 1
ATOM 566 C CA . ASP A 1 70 ? -10.955 -9.645 10.389 1.00 90.75 70 ASP A CA 1
ATOM 567 C C . ASP A 1 70 ? -9.915 -9.752 9.268 1.00 90.75 70 ASP A C 1
ATOM 569 O O . ASP A 1 70 ? -8.745 -10.045 9.525 1.00 90.75 70 ASP A O 1
ATOM 573 N N . ALA A 1 71 ? -10.315 -9.439 8.030 1.00 90.62 71 ALA A N 1
ATOM 574 C CA . ALA A 1 71 ? -9.408 -9.413 6.886 1.00 90.62 71 ALA A CA 1
ATOM 575 C C . ALA A 1 71 ? -8.350 -8.308 7.037 1.00 90.62 71 ALA A C 1
ATOM 577 O O . ALA A 1 71 ? -7.168 -8.549 6.792 1.00 90.62 71 ALA A O 1
ATOM 578 N N . ALA A 1 72 ? -8.745 -7.124 7.520 1.00 91.69 72 ALA A N 1
ATOM 579 C CA . ALA A 1 72 ? -7.819 -6.033 7.817 1.00 91.69 72 ALA A CA 1
ATOM 580 C C . ALA A 1 72 ? -6.781 -6.441 8.872 1.00 91.69 72 ALA A C 1
ATOM 582 O O . ALA A 1 72 ? -5.587 -6.185 8.705 1.00 91.69 72 ALA A O 1
ATOM 583 N N . LYS A 1 73 ? -7.210 -7.123 9.941 1.00 92.00 73 LYS A N 1
ATOM 584 C CA . LYS A 1 73 ? -6.317 -7.619 10.994 1.00 92.00 73 LYS A CA 1
ATOM 585 C C . LYS A 1 73 ? -5.343 -8.666 10.458 1.00 92.00 73 LYS A C 1
ATOM 587 O O . LYS A 1 73 ? -4.148 -8.574 10.743 1.00 92.00 73 LYS A O 1
ATOM 592 N N . ALA A 1 74 ? -5.823 -9.627 9.669 1.00 92.50 74 ALA A N 1
ATOM 593 C CA . ALA A 1 74 ? -4.968 -10.627 9.031 1.00 92.50 74 ALA A CA 1
ATOM 594 C C . ALA A 1 74 ? -3.908 -9.954 8.138 1.00 92.50 74 ALA A C 1
ATOM 596 O O . ALA A 1 74 ? -2.708 -10.159 8.345 1.00 92.50 74 ALA A O 1
ATOM 597 N N . TYR A 1 75 ? -4.342 -9.053 7.253 1.00 92.94 75 TYR A N 1
ATOM 598 C CA . TYR A 1 75 ? -3.477 -8.250 6.390 1.00 92.94 75 TYR A CA 1
ATOM 599 C C . TYR A 1 75 ? -2.419 -7.465 7.183 1.00 92.94 75 TYR A C 1
ATOM 601 O O . TYR A 1 75 ? -1.222 -7.531 6.885 1.00 92.94 75 TYR A O 1
ATOM 609 N N . PHE A 1 76 ? -2.836 -6.778 8.250 1.00 93.31 76 PHE A N 1
ATOM 610 C CA . PHE A 1 76 ? -1.941 -6.010 9.109 1.00 93.31 76 PHE A CA 1
ATOM 611 C C . PHE A 1 76 ? -0.896 -6.903 9.781 1.00 93.31 76 PHE A C 1
ATOM 613 O O . PHE A 1 76 ? 0.294 -6.609 9.721 1.00 93.31 76 PHE A O 1
ATOM 620 N N . THR A 1 77 ? -1.299 -8.024 10.383 1.00 92.31 77 THR A N 1
ATOM 621 C CA . THR A 1 77 ? -0.351 -8.921 11.070 1.00 92.31 77 THR A CA 1
ATOM 622 C C . THR A 1 77 ? 0.693 -9.529 10.134 1.00 92.31 77 THR A C 1
ATOM 624 O O . THR A 1 77 ? 1.838 -9.728 10.553 1.00 92.31 77 THR A O 1
ATOM 627 N N . ARG A 1 78 ? 0.321 -9.781 8.872 1.00 92.38 78 ARG A N 1
ATOM 628 C CA . ARG A 1 78 ? 1.210 -10.332 7.847 1.00 92.38 78 ARG A CA 1
ATOM 629 C C . ARG A 1 78 ? 2.265 -9.322 7.398 1.00 92.38 78 ARG A C 1
ATOM 631 O O . ARG A 1 78 ? 3.443 -9.661 7.380 1.00 92.38 78 ARG A O 1
ATOM 638 N N . HIS A 1 79 ? 1.854 -8.094 7.087 1.00 92.25 79 HIS A N 1
ATOM 639 C CA . HIS A 1 79 ? 2.713 -7.107 6.417 1.00 92.25 79 HIS A CA 1
ATOM 640 C C . HIS A 1 79 ? 3.284 -6.013 7.333 1.00 92.25 79 HIS A C 1
ATOM 642 O O . HIS A 1 79 ? 4.209 -5.295 6.944 1.00 92.25 79 HIS A O 1
ATOM 648 N N . ALA A 1 80 ? 2.791 -5.877 8.570 1.00 90.62 80 ALA A N 1
ATOM 649 C CA . ALA A 1 80 ? 3.303 -4.870 9.502 1.00 90.62 80 ALA A CA 1
ATOM 650 C C . ALA A 1 80 ? 4.786 -5.088 9.834 1.00 90.62 80 ALA A C 1
ATOM 652 O O . ALA A 1 80 ? 5.522 -4.117 9.990 1.00 90.62 80 ALA A O 1
ATOM 653 N N . LYS A 1 81 ? 5.244 -6.345 9.920 1.00 90.56 81 LYS A N 1
ATOM 654 C CA . LYS A 1 81 ? 6.636 -6.677 10.277 1.00 90.56 81 LYS A CA 1
ATOM 655 C C . LYS A 1 81 ? 7.651 -6.070 9.305 1.00 90.56 81 LYS A C 1
ATOM 657 O O . LYS A 1 81 ? 8.678 -5.572 9.756 1.00 90.56 81 LYS A O 1
ATOM 662 N N . ASP A 1 82 ? 7.323 -6.023 8.015 1.00 87.88 82 ASP A N 1
ATOM 663 C CA . ASP A 1 82 ? 8.211 -5.490 6.973 1.00 87.88 82 ASP A CA 1
ATOM 664 C C . ASP A 1 82 ? 8.452 -3.980 7.136 1.00 87.88 82 ASP A C 1
ATOM 666 O O . ASP A 1 82 ? 9.531 -3.467 6.840 1.00 87.88 82 ASP A O 1
ATOM 670 N N . HIS A 1 83 ? 7.467 -3.265 7.685 1.00 89.06 83 HIS A N 1
ATOM 671 C CA . HIS A 1 83 ? 7.489 -1.808 7.827 1.00 89.06 83 HIS A CA 1
ATOM 672 C C . HIS A 1 83 ? 7.888 -1.355 9.240 1.00 89.06 83 HIS A C 1
ATOM 674 O O . HIS A 1 83 ? 8.233 -0.189 9.440 1.00 89.06 83 HIS A O 1
ATOM 680 N N . GLN A 1 84 ? 7.900 -2.265 10.225 1.00 88.25 84 GLN A N 1
ATOM 681 C CA . GLN A 1 84 ? 8.219 -1.966 11.631 1.00 88.25 84 GLN A CA 1
ATOM 682 C C . GLN A 1 84 ? 9.596 -1.342 11.833 1.00 88.25 84 GLN A C 1
ATOM 684 O O . GLN A 1 84 ? 9.782 -0.599 12.796 1.00 88.25 84 GLN A O 1
ATOM 689 N N . ARG A 1 85 ? 10.554 -1.624 10.945 1.00 88.12 85 ARG A N 1
ATOM 690 C CA . ARG A 1 85 ? 11.911 -1.083 11.048 1.00 88.12 85 ARG A CA 1
ATOM 691 C C . ARG A 1 85 ? 11.958 0.433 10.829 1.00 88.12 85 ARG A C 1
ATOM 693 O O . ARG A 1 85 ? 12.681 1.102 11.555 1.00 88.12 85 ARG A O 1
ATOM 700 N N . LEU A 1 86 ? 11.212 0.956 9.850 1.00 87.25 86 LEU A N 1
ATOM 701 C CA . LEU A 1 86 ? 11.220 2.386 9.504 1.00 87.25 86 LEU A CA 1
ATOM 702 C C . LEU A 1 86 ? 10.039 3.155 10.121 1.00 87.25 86 LEU A C 1
ATOM 704 O O . LEU A 1 86 ? 10.213 4.304 10.505 1.00 87.25 86 LEU A O 1
ATOM 708 N N . HIS A 1 87 ? 8.868 2.525 10.266 1.00 89.06 87 HIS A N 1
ATOM 709 C CA . HIS A 1 87 ? 7.605 3.195 10.620 1.00 89.06 87 HIS A CA 1
ATOM 710 C C . HIS A 1 87 ? 6.965 2.627 11.896 1.00 89.06 87 HIS A C 1
ATOM 712 O O . HIS A 1 87 ? 5.771 2.322 11.964 1.00 89.06 87 HIS A O 1
ATOM 718 N N . LYS A 1 88 ? 7.782 2.403 12.932 1.00 90.94 88 LYS A N 1
ATOM 719 C CA . LYS A 1 88 ? 7.351 1.743 14.176 1.00 90.94 88 LYS A CA 1
ATOM 720 C C . LYS A 1 88 ? 6.214 2.484 14.887 1.00 90.94 88 LYS A C 1
ATOM 722 O O . LYS A 1 88 ? 5.341 1.839 15.473 1.00 90.94 88 LYS A O 1
ATOM 727 N N . HIS A 1 89 ? 6.258 3.816 14.904 1.00 91.12 89 HIS A N 1
ATOM 728 C CA . HIS A 1 89 ? 5.278 4.627 15.625 1.00 91.12 89 HIS A CA 1
ATOM 729 C C . HIS A 1 89 ? 3.931 4.625 14.900 1.00 91.12 89 HIS A C 1
ATOM 731 O O . HIS A 1 89 ? 2.896 4.358 15.505 1.00 91.12 89 HIS A O 1
ATOM 737 N N . GLU A 1 90 ? 3.973 4.813 13.589 1.00 91.31 90 GLU A N 1
ATOM 738 C CA . GLU A 1 90 ? 2.834 4.817 12.683 1.00 91.31 90 GLU A CA 1
ATOM 739 C C . GLU A 1 90 ? 2.115 3.471 12.715 1.00 91.31 90 GLU A C 1
ATOM 741 O O . GLU A 1 90 ? 0.900 3.421 12.874 1.00 91.31 90 GLU A O 1
ATOM 746 N N . ILE A 1 91 ? 2.863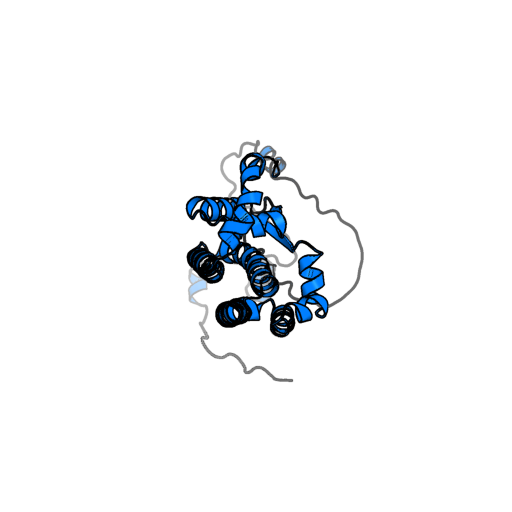 2.364 12.663 1.00 92.88 91 ILE A N 1
ATOM 747 C CA . ILE A 1 91 ? 2.304 1.007 12.743 1.00 92.88 91 ILE A CA 1
ATOM 748 C C . ILE A 1 91 ? 1.644 0.763 14.096 1.00 92.88 91 ILE A C 1
ATOM 750 O O . ILE A 1 91 ? 0.581 0.150 14.158 1.00 92.88 91 ILE A O 1
ATOM 754 N N . ARG A 1 92 ? 2.229 1.256 15.191 1.00 91.81 92 ARG A N 1
ATOM 755 C CA . ARG A 1 92 ? 1.594 1.165 16.512 1.00 91.81 92 ARG A CA 1
ATOM 756 C C . ARG A 1 92 ? 0.272 1.931 16.539 1.00 91.81 92 ARG A C 1
ATOM 758 O O . ARG A 1 92 ? -0.710 1.402 17.053 1.00 91.81 92 ARG A O 1
ATOM 765 N N . SER A 1 93 ? 0.249 3.139 15.980 1.00 91.00 93 SER A N 1
ATOM 766 C CA . SER A 1 93 ? -0.961 3.957 15.880 1.00 91.00 93 SER A CA 1
ATOM 767 C C . SER A 1 93 ? -2.011 3.317 14.969 1.00 91.00 93 SER A C 1
ATOM 769 O O . SER A 1 93 ? -3.182 3.316 15.320 1.00 91.00 93 SER A O 1
ATOM 771 N N . LEU A 1 94 ? -1.618 2.706 13.850 1.00 89.88 94 LEU A N 1
ATOM 772 C CA . LEU A 1 94 ? -2.507 1.935 12.972 1.00 89.88 94 LEU A CA 1
ATOM 773 C C . LEU A 1 94 ? -3.090 0.699 13.661 1.00 89.88 94 LEU A C 1
ATOM 775 O O . LEU A 1 94 ? -4.265 0.393 13.479 1.00 89.88 94 LEU A O 1
ATOM 779 N N . GLY A 1 95 ? -2.294 0.024 14.492 1.00 88.12 95 GLY A N 1
ATOM 780 C CA . GLY A 1 95 ? -2.713 -1.174 15.217 1.00 88.12 95 GLY A CA 1
ATOM 781 C C . GLY A 1 95 ? -3.832 -0.947 16.239 1.00 88.12 95 GLY A C 1
ATOM 782 O O . GLY A 1 95 ? -4.440 -1.921 16.674 1.00 88.12 95 GLY A O 1
ATOM 783 N N . SER A 1 96 ? -4.136 0.300 16.623 1.00 88.06 96 SER A N 1
ATOM 784 C CA . SER A 1 96 ? -5.305 0.610 17.465 1.00 88.06 96 SER A CA 1
ATOM 785 C C . SER A 1 96 ? -6.602 0.788 16.657 1.00 88.06 96 SER A C 1
ATOM 787 O O . SER A 1 96 ? -7.703 0.741 17.215 1.00 88.06 96 SER A O 1
ATOM 789 N N . VAL A 1 97 ? -6.502 0.948 15.333 1.00 88.31 97 VAL A N 1
ATOM 790 C CA . VAL A 1 97 ? -7.632 1.227 14.437 1.00 88.31 97 VAL A CA 1
ATOM 791 C C . VAL A 1 97 ? -8.196 -0.076 13.883 1.00 88.31 97 VAL A C 1
ATOM 793 O O . VAL A 1 97 ? -7.865 -0.462 12.773 1.00 88.31 97 VAL A O 1
ATOM 796 N N . LEU A 1 98 ? -9.028 -0.781 14.653 1.00 84.81 98 LEU A N 1
ATOM 797 C CA . LEU A 1 98 ? -9.655 -2.041 14.208 1.00 84.81 98 LEU A CA 1
ATOM 798 C C . LEU A 1 98 ? -11.060 -1.852 13.625 1.00 84.81 98 LEU A C 1
ATOM 800 O O . LEU A 1 98 ? -11.495 -2.649 12.799 1.00 84.81 98 LEU A O 1
ATOM 804 N N . THR A 1 99 ? -11.780 -0.823 14.067 1.00 86.56 99 THR A N 1
ATOM 805 C CA . THR A 1 99 ? -13.170 -0.569 13.679 1.00 86.56 99 THR A CA 1
ATOM 806 C C . THR A 1 99 ? -13.301 0.772 12.971 1.00 86.56 99 THR A C 1
ATOM 808 O O . THR A 1 99 ? -12.462 1.667 13.105 1.00 86.56 99 THR A O 1
ATOM 811 N N . ARG A 1 100 ? -14.402 0.934 12.233 1.00 85.88 100 ARG A N 1
ATOM 812 C CA . ARG A 1 100 ? -14.723 2.185 11.538 1.00 85.88 100 ARG A CA 1
ATOM 813 C C . ARG A 1 100 ? -14.873 3.370 12.500 1.00 85.88 100 ARG A C 1
ATOM 815 O O . ARG A 1 100 ? -14.544 4.490 12.136 1.00 85.88 100 ARG A O 1
ATOM 822 N N . GLU A 1 101 ? -15.309 3.121 13.732 1.00 85.94 101 GLU A N 1
ATOM 823 C CA . GLU A 1 101 ? -15.388 4.139 14.785 1.00 85.94 101 GLU A CA 1
ATOM 824 C C . GLU A 1 101 ? -13.997 4.644 15.181 1.00 85.94 101 GLU A C 1
ATOM 826 O O . GLU A 1 101 ? -13.774 5.850 15.290 1.00 85.94 101 GLU A O 1
ATOM 831 N N . HIS A 1 102 ? -13.019 3.740 15.301 1.00 86.44 102 HIS A N 1
ATOM 832 C CA . HIS A 1 102 ? -11.643 4.113 15.634 1.00 86.44 102 HIS A CA 1
ATOM 833 C C . HIS A 1 102 ? -10.977 4.944 14.532 1.00 86.44 102 HIS A C 1
ATOM 835 O O . HIS A 1 102 ? -10.082 5.734 14.828 1.00 86.44 102 HIS A O 1
ATOM 841 N N . LEU A 1 103 ? -11.435 4.822 13.282 1.00 85.12 103 LEU A N 1
ATOM 842 C CA . LEU A 1 103 ? -10.957 5.638 12.163 1.00 85.12 103 LEU A CA 1
ATOM 843 C C . LEU A 1 103 ? -11.206 7.137 12.407 1.00 85.12 103 LEU A C 1
ATOM 845 O O . LEU A 1 103 ? -10.367 7.966 12.066 1.00 85.12 103 LEU A O 1
ATOM 849 N N . GLY A 1 104 ? -12.339 7.473 13.034 1.00 83.06 104 GLY A N 1
ATOM 850 C CA . GLY A 1 104 ? -12.707 8.844 13.399 1.00 83.06 104 GLY A CA 1
ATOM 851 C C . GLY A 1 104 ? -12.135 9.318 14.738 1.00 83.06 104 GLY A C 1
ATOM 852 O O . GLY A 1 104 ? -12.208 10.506 15.041 1.00 83.06 104 GLY A O 1
ATOM 853 N N . LEU A 1 105 ? -11.556 8.426 15.542 1.00 86.88 105 LEU A N 1
ATOM 854 C CA . LEU A 1 105 ? -10.946 8.767 16.832 1.00 86.88 105 LEU A CA 1
ATOM 855 C C . LEU A 1 105 ? -9.426 8.905 16.737 1.00 86.88 105 LEU A C 1
ATOM 857 O O . LEU A 1 105 ? -8.832 9.690 17.468 1.00 86.88 105 LEU A O 1
ATOM 861 N N . ASN A 1 106 ? -8.792 8.150 15.843 1.00 88.69 106 ASN A N 1
ATOM 862 C CA . ASN A 1 106 ? -7.346 8.129 15.721 1.00 88.69 106 ASN A CA 1
ATOM 863 C C . ASN A 1 106 ? -6.842 9.282 14.841 1.00 88.69 106 ASN A C 1
ATOM 865 O O . ASN A 1 106 ? -7.140 9.353 13.648 1.00 88.69 106 ASN A O 1
ATOM 869 N N . GLU A 1 107 ? -6.026 10.156 15.427 1.00 88.56 107 GLU A N 1
ATOM 870 C CA . GLU A 1 107 ? -5.457 11.321 14.740 1.00 88.56 107 GLU A CA 1
ATOM 871 C C . GLU A 1 107 ? -4.570 10.940 13.548 1.00 88.56 107 GLU A C 1
ATOM 873 O O . GLU A 1 107 ? -4.633 11.587 12.504 1.00 88.56 107 GLU A O 1
ATOM 878 N N . TYR A 1 108 ? -3.811 9.844 13.644 1.00 88.81 108 TYR A N 1
ATOM 879 C CA . TYR A 1 108 ? -2.978 9.378 12.535 1.00 88.81 108 TYR A CA 1
ATOM 880 C C . TYR A 1 108 ? -3.831 8.911 11.350 1.00 88.81 108 TYR A C 1
ATOM 882 O O . TYR A 1 108 ? -3.558 9.267 10.205 1.00 88.81 108 TYR A O 1
ATOM 890 N N . ALA A 1 109 ? -4.910 8.166 11.611 1.00 87.56 109 ALA A N 1
ATOM 891 C CA . ALA A 1 109 ? -5.817 7.727 10.552 1.00 87.56 109 ALA A CA 1
ATOM 892 C C . ALA A 1 109 ? -6.483 8.916 9.844 1.00 87.56 109 ALA A C 1
ATOM 894 O O . ALA A 1 109 ? -6.538 8.943 8.614 1.00 87.56 109 ALA A O 1
ATOM 895 N N . LYS A 1 110 ? -6.918 9.935 10.598 1.00 88.56 110 LYS A N 1
ATOM 896 C CA . LYS A 1 110 ? -7.436 11.184 10.018 1.00 88.56 110 LYS A CA 1
ATOM 897 C C . LYS A 1 110 ? -6.394 11.876 9.155 1.00 88.56 110 LYS A C 1
ATOM 899 O O . LYS A 1 110 ? -6.701 12.266 8.031 1.00 88.56 110 LYS A O 1
ATOM 904 N N . GLN A 1 111 ? -5.168 12.008 9.657 1.00 89.25 111 GLN A N 1
ATOM 905 C CA . GLN A 1 111 ? -4.088 12.660 8.926 1.00 89.25 111 GLN A CA 1
ATOM 906 C C . GLN A 1 111 ? -3.817 11.961 7.591 1.00 89.25 111 GLN A C 1
ATOM 908 O O . GLN A 1 111 ? -3.700 12.636 6.572 1.00 89.25 111 GLN A O 1
ATOM 913 N N . VAL A 1 112 ? -3.784 10.628 7.578 1.00 87.12 112 VAL A N 1
ATOM 914 C CA . VAL A 1 112 ? -3.585 9.838 6.356 1.00 87.12 112 VAL A CA 1
ATOM 915 C C . VAL A 1 112 ? -4.749 9.988 5.367 1.00 87.12 112 VAL A C 1
ATOM 917 O O . VAL A 1 112 ? -4.542 9.982 4.157 1.00 87.12 112 VAL A O 1
ATOM 920 N N . LEU A 1 113 ? -5.984 10.139 5.847 1.00 85.62 113 LEU A N 1
ATOM 921 C CA . LEU A 1 113 ? -7.142 10.342 4.969 1.00 85.62 113 LEU A CA 1
ATOM 922 C C . LEU A 1 113 ? -7.221 11.771 4.407 1.00 85.62 113 LEU A C 1
ATOM 924 O O . LEU A 1 113 ? -7.674 11.948 3.274 1.00 85.62 113 LEU A O 1
ATOM 928 N N . HIS A 1 114 ? -6.784 12.771 5.178 1.00 84.94 114 HIS A N 1
ATOM 929 C CA . HIS A 1 114 ? -6.810 14.186 4.793 1.00 84.94 114 HIS A CA 1
ATOM 930 C C . HIS A 1 114 ? -5.586 14.633 3.981 1.00 84.94 114 HIS A C 1
ATOM 932 O O . HIS A 1 114 ? -5.713 15.523 3.141 1.00 84.94 114 HIS A O 1
ATOM 938 N N . SER A 1 115 ? -4.413 14.044 4.220 1.00 86.19 115 SER A N 1
ATOM 939 C CA . SER A 1 115 ? -3.157 14.408 3.560 1.00 86.19 115 SER A CA 1
ATOM 940 C C . SER A 1 115 ? -2.665 13.285 2.660 1.00 86.19 115 SER A C 1
ATOM 942 O O . SER A 1 115 ? -2.566 12.137 3.082 1.00 86.19 115 SER A O 1
ATOM 944 N N . LYS A 1 116 ? -2.268 13.630 1.432 1.00 86.81 116 LYS A N 1
ATOM 945 C CA . LYS A 1 116 ? -1.598 12.684 0.533 1.00 86.81 116 LYS A CA 1
ATOM 946 C C . LYS A 1 116 ? -0.166 12.442 1.001 1.00 86.81 116 LYS A C 1
ATOM 948 O O . LYS A 1 116 ? 0.508 13.377 1.440 1.00 86.81 116 LYS A O 1
ATOM 953 N N . PHE A 1 117 ? 0.319 11.213 0.862 1.00 87.69 117 PHE A N 1
ATOM 954 C CA . PHE A 1 117 ? 1.735 10.924 1.083 1.00 87.69 117 PHE A CA 1
ATOM 955 C C . PHE A 1 117 ? 2.575 11.547 -0.028 1.00 87.69 117 PHE A C 1
ATOM 957 O O . PHE A 1 117 ? 2.198 11.490 -1.198 1.00 87.69 117 PHE A O 1
ATOM 964 N N . HIS A 1 118 ? 3.725 12.114 0.328 1.00 88.62 118 HIS A N 1
ATOM 965 C CA . HIS A 1 118 ? 4.707 12.578 -0.643 1.00 88.62 118 HIS A CA 1
ATOM 966 C C . HIS A 1 118 ? 5.848 11.570 -0.719 1.00 88.62 118 HIS A C 1
ATOM 968 O O . HIS A 1 118 ? 6.510 11.319 0.287 1.00 88.62 118 HIS A O 1
ATOM 974 N N . VAL A 1 119 ? 6.079 11.002 -1.901 1.00 88.81 119 VAL A N 1
ATOM 975 C CA . VAL A 1 119 ? 7.177 10.057 -2.131 1.00 88.81 119 VAL A CA 1
ATOM 976 C C . VAL A 1 119 ? 8.039 10.566 -3.272 1.00 88.81 119 VAL A C 1
ATOM 978 O O . VAL A 1 119 ? 7.525 11.002 -4.302 1.00 88.81 119 VAL A O 1
ATOM 981 N N . GLN A 1 120 ? 9.351 10.519 -3.075 1.00 88.88 120 GLN A N 1
ATOM 982 C CA . GLN A 1 120 ? 10.332 10.896 -4.084 1.00 88.88 120 GLN A CA 1
ATOM 983 C C . GLN A 1 120 ? 10.876 9.625 -4.733 1.00 88.88 120 GLN A C 1
ATOM 985 O O . GLN A 1 120 ? 11.271 8.700 -4.025 1.00 88.88 120 GLN A O 1
ATOM 990 N N . LEU A 1 121 ? 10.870 9.575 -6.061 1.00 87.50 121 LEU A N 1
ATOM 991 C CA . LEU A 1 121 ? 11.369 8.446 -6.845 1.00 87.50 121 LEU A CA 1
ATOM 992 C C . LEU A 1 121 ? 12.324 8.940 -7.927 1.00 87.50 121 LEU A C 1
ATOM 994 O O . LEU A 1 121 ? 12.139 10.030 -8.478 1.00 87.50 121 LEU A O 1
ATOM 998 N N . SER A 1 122 ? 13.298 8.115 -8.295 1.00 90.25 122 SER A N 1
ATOM 999 C CA . SER A 1 122 ? 14.031 8.303 -9.545 1.00 90.25 122 SER A CA 1
ATOM 1000 C C . SER A 1 122 ? 13.102 8.094 -10.749 1.00 90.25 122 SER A C 1
ATOM 1002 O O . SER A 1 122 ? 12.098 7.376 -10.678 1.00 90.25 122 SER A O 1
ATOM 1004 N N . LEU A 1 123 ? 13.439 8.698 -11.893 1.00 88.56 123 LEU A N 1
ATOM 1005 C CA . LEU A 1 123 ? 12.677 8.506 -13.137 1.00 88.56 123 LEU A CA 1
ATOM 1006 C C . LEU A 1 123 ? 12.543 7.023 -13.511 1.00 88.56 123 LEU A C 1
ATOM 1008 O O . LEU A 1 123 ? 11.457 6.579 -13.887 1.00 88.56 123 LEU A O 1
ATOM 1012 N N . LEU A 1 124 ? 13.631 6.261 -13.373 1.00 90.00 124 LEU A N 1
ATOM 1013 C CA . LEU A 1 124 ? 13.638 4.831 -13.667 1.00 90.00 124 LEU A CA 1
ATOM 1014 C C . LEU A 1 124 ? 12.812 4.037 -12.649 1.00 90.00 124 LEU A C 1
ATOM 1016 O O . LEU A 1 124 ? 12.030 3.183 -13.058 1.00 90.00 124 LEU A O 1
ATOM 1020 N N . GLY A 1 125 ? 12.915 4.355 -11.353 1.00 90.50 125 GLY A N 1
ATOM 1021 C CA . GLY A 1 125 ? 12.105 3.719 -10.310 1.00 90.50 125 GLY A CA 1
ATOM 1022 C C . GLY A 1 125 ? 10.603 3.917 -10.536 1.00 90.50 125 GLY A C 1
ATOM 1023 O O . GLY A 1 125 ? 9.827 2.966 -10.435 1.00 90.50 125 GLY A O 1
ATOM 1024 N N . PHE A 1 126 ? 10.194 5.126 -10.935 1.00 90.62 126 PHE A N 1
ATOM 1025 C CA . PHE A 1 126 ? 8.803 5.412 -11.293 1.00 90.62 126 PHE A CA 1
ATOM 1026 C C . PHE A 1 126 ? 8.333 4.617 -12.520 1.00 90.62 126 PHE A C 1
ATOM 1028 O O . PHE A 1 126 ? 7.256 4.021 -12.482 1.00 90.62 126 PHE A O 1
ATOM 1035 N N . GLN A 1 127 ? 9.124 4.583 -13.599 1.00 90.38 127 GLN A N 1
ATOM 1036 C CA . GLN A 1 127 ? 8.776 3.818 -14.803 1.00 90.38 127 GLN A CA 1
ATOM 1037 C C . GLN A 1 127 ? 8.657 2.322 -14.505 1.00 90.38 127 GLN A C 1
ATOM 1039 O O . GLN A 1 127 ? 7.700 1.684 -14.936 1.00 90.38 127 GLN A O 1
ATOM 1044 N N . LEU A 1 128 ? 9.596 1.782 -13.730 1.00 92.00 128 LEU A N 1
ATOM 1045 C CA . LEU A 1 128 ? 9.620 0.383 -13.328 1.00 92.00 128 LEU A CA 1
ATOM 1046 C C . LEU A 1 128 ? 8.355 0.008 -12.536 1.00 92.00 128 LEU A C 1
ATOM 1048 O O . LEU A 1 128 ? 7.686 -0.970 -12.872 1.00 92.00 128 LEU A O 1
ATOM 1052 N N . LEU A 1 129 ? 7.984 0.827 -11.546 1.00 91.75 129 LEU A N 1
ATOM 1053 C CA . LEU A 1 129 ? 6.754 0.652 -10.768 1.00 91.75 129 LEU A CA 1
ATOM 1054 C C . LEU A 1 129 ? 5.502 0.724 -11.649 1.00 91.75 129 LEU A C 1
ATOM 1056 O O . LEU A 1 129 ? 4.624 -0.131 -11.551 1.00 91.75 129 LEU A O 1
ATOM 1060 N N . HIS A 1 130 ? 5.412 1.741 -12.505 1.00 89.94 130 HIS A N 1
ATOM 1061 C CA . HIS A 1 130 ? 4.242 1.951 -13.351 1.00 89.94 130 HIS A CA 1
ATOM 1062 C C . HIS A 1 130 ? 4.030 0.793 -14.335 1.00 89.94 130 HIS A C 1
ATOM 1064 O O . HIS A 1 130 ? 2.907 0.301 -14.470 1.00 89.94 130 HIS A O 1
ATOM 1070 N N . THR A 1 131 ? 5.093 0.353 -15.013 1.00 91.25 131 THR A N 1
ATOM 1071 C CA . THR A 1 131 ? 5.039 -0.764 -15.965 1.00 91.25 131 THR A CA 1
ATOM 1072 C C . THR A 1 131 ? 4.591 -2.043 -15.268 1.00 91.25 131 THR A C 1
ATOM 1074 O O . THR A 1 131 ? 3.634 -2.666 -15.711 1.00 91.25 131 THR A O 1
ATOM 1077 N N . PHE A 1 132 ? 5.175 -2.369 -14.111 1.00 92.38 132 PHE A N 1
ATOM 1078 C CA . PHE A 1 132 ? 4.778 -3.548 -13.342 1.00 92.38 132 PHE A CA 1
ATOM 1079 C C . PHE A 1 132 ? 3.298 -3.520 -12.925 1.00 92.38 132 PHE A C 1
ATOM 1081 O O . PHE A 1 132 ? 2.568 -4.484 -13.157 1.00 92.38 132 PHE A O 1
ATOM 1088 N N . LEU A 1 133 ? 2.827 -2.412 -12.340 1.00 89.75 133 LEU A N 1
ATOM 1089 C CA . LEU A 1 133 ? 1.429 -2.299 -11.905 1.00 89.75 133 LEU A CA 1
ATOM 1090 C C . LEU A 1 133 ? 0.442 -2.400 -13.080 1.00 89.75 133 LEU A C 1
ATOM 1092 O O . LEU A 1 133 ? -0.657 -2.934 -12.912 1.00 89.75 133 LEU A O 1
ATOM 1096 N N . SER A 1 134 ? 0.841 -1.901 -14.252 1.00 88.31 134 SER A N 1
ATOM 1097 C CA . SER A 1 134 ? 0.043 -1.961 -15.480 1.00 88.31 134 SER A CA 1
ATOM 1098 C C . SER A 1 134 ? -0.005 -3.379 -16.055 1.00 88.31 134 SER A C 1
ATOM 1100 O O . SER A 1 134 ? -1.093 -3.875 -16.349 1.00 88.31 134 SER A O 1
ATOM 1102 N N . ASP A 1 135 ? 1.144 -4.052 -16.151 1.00 89.19 135 ASP A N 1
ATOM 1103 C CA . ASP A 1 135 ? 1.265 -5.402 -16.716 1.00 89.19 135 ASP A CA 1
ATOM 1104 C C . ASP A 1 135 ? 0.519 -6.443 -15.874 1.00 89.19 135 ASP A C 1
ATOM 1106 O O . ASP A 1 135 ? -0.171 -7.311 -16.407 1.00 89.19 135 ASP A O 1
ATOM 1110 N N . HIS A 1 136 ? 0.588 -6.322 -14.545 1.00 88.19 136 HIS A N 1
ATOM 1111 C CA . HIS A 1 136 ? -0.129 -7.204 -13.621 1.00 88.19 136 HIS A CA 1
ATOM 1112 C C . HIS A 1 136 ? -1.601 -6.820 -13.411 1.00 88.19 136 HIS A C 1
ATOM 1114 O O . HIS A 1 136 ? -2.271 -7.439 -12.582 1.00 88.19 136 HIS A O 1
ATOM 1120 N N . GLN A 1 137 ? -2.110 -5.811 -14.132 1.00 83.88 137 GLN A N 1
ATOM 1121 C CA . GLN A 1 137 ? -3.494 -5.332 -14.033 1.00 83.88 137 GLN A CA 1
ATOM 1122 C C . GLN A 1 137 ? -3.926 -5.042 -12.585 1.00 83.88 137 GLN A C 1
ATOM 1124 O O . GLN A 1 137 ? -5.066 -5.281 -12.182 1.00 83.88 137 GLN A O 1
ATOM 1129 N N . MET A 1 138 ? -3.007 -4.507 -11.777 1.00 83.88 138 MET A N 1
ATOM 1130 C CA . MET A 1 138 ? -3.244 -4.198 -10.366 1.00 83.88 138 MET A CA 1
ATOM 1131 C C . MET A 1 138 ? -3.988 -2.873 -10.214 1.00 83.88 138 MET A C 1
ATOM 1133 O O . MET A 1 138 ? -3.509 -1.933 -9.575 1.00 83.88 138 MET A O 1
ATOM 1137 N N . PHE A 1 139 ? -5.182 -2.796 -10.802 1.00 84.12 139 PHE A N 1
ATOM 1138 C CA . PHE A 1 139 ? -5.974 -1.571 -10.844 1.00 84.12 139 PHE A CA 1
ATOM 1139 C C . PHE A 1 139 ? -6.265 -1.027 -9.447 1.00 84.12 139 PHE A C 1
ATOM 1141 O O . PHE A 1 139 ? -6.181 0.176 -9.251 1.00 84.12 139 PHE A O 1
ATOM 1148 N N . LEU A 1 140 ? -6.504 -1.901 -8.464 1.00 86.06 140 LEU A N 1
ATOM 1149 C CA . LEU A 1 140 ? -6.715 -1.509 -7.070 1.00 86.06 140 LEU A CA 1
ATOM 1150 C C . LEU A 1 140 ? -5.553 -0.664 -6.523 1.00 86.06 140 LEU A C 1
ATOM 1152 O O . LEU A 1 140 ? -5.758 0.460 -6.069 1.00 86.06 140 LEU A O 1
ATOM 1156 N N . LEU A 1 141 ? -4.323 -1.179 -6.612 1.00 88.31 141 LEU A N 1
ATOM 1157 C CA . LEU A 1 141 ? -3.139 -0.468 -6.127 1.00 88.31 141 LEU A CA 1
ATOM 1158 C C . LEU A 1 141 ? -2.858 0.783 -6.957 1.00 88.31 141 LEU A C 1
ATOM 1160 O O . LEU A 1 141 ? -2.472 1.805 -6.400 1.00 88.31 141 LEU A O 1
ATOM 1164 N N . LEU A 1 142 ? -3.091 0.723 -8.268 1.00 87.94 142 LEU A N 1
ATOM 1165 C CA . LEU A 1 142 ? -2.911 1.858 -9.168 1.00 87.94 142 LEU A CA 1
ATOM 1166 C C . LEU A 1 142 ? -3.881 3.007 -8.842 1.00 87.94 142 LEU A C 1
ATOM 1168 O O . LEU A 1 142 ? -3.480 4.171 -8.829 1.00 87.94 142 LEU A O 1
ATOM 1172 N N . CYS A 1 143 ? -5.141 2.688 -8.531 1.00 85.31 143 CYS A N 1
ATOM 1173 C CA . CYS A 1 143 ? -6.148 3.653 -8.099 1.00 85.31 143 CYS A CA 1
ATOM 1174 C C . CYS A 1 143 ? -5.754 4.313 -6.777 1.00 85.31 143 CYS A C 1
ATOM 1176 O O . CYS A 1 143 ? -5.747 5.542 -6.697 1.00 85.31 143 CYS A O 1
ATOM 1178 N N . ILE A 1 144 ? -5.371 3.511 -5.776 1.00 87.38 144 ILE A N 1
ATOM 1179 C CA . ILE A 1 144 ? -4.924 4.019 -4.473 1.00 87.38 144 ILE A CA 1
ATOM 1180 C C . ILE A 1 144 ? -3.685 4.901 -4.645 1.00 87.38 144 ILE A C 1
ATOM 1182 O O . ILE A 1 144 ? -3.632 5.997 -4.089 1.00 87.38 144 ILE A O 1
ATOM 1186 N N . LEU A 1 145 ? -2.710 4.462 -5.444 1.00 88.62 145 LEU A N 1
ATOM 1187 C CA . LEU A 1 145 ? -1.490 5.218 -5.710 1.00 88.62 145 LEU A CA 1
ATOM 1188 C C . LEU A 1 145 ? -1.811 6.590 -6.311 1.00 88.62 145 LEU A C 1
ATOM 1190 O O . LEU A 1 145 ? -1.338 7.605 -5.810 1.00 88.62 145 LEU A O 1
ATOM 1194 N N . ASN A 1 146 ? -2.645 6.626 -7.349 1.00 87.25 146 ASN A N 1
ATOM 1195 C CA . ASN A 1 146 ? -2.991 7.856 -8.055 1.00 87.25 146 ASN A CA 1
ATOM 1196 C C . ASN A 1 146 ? -3.828 8.825 -7.197 1.00 87.25 146 ASN A C 1
ATOM 1198 O O . ASN A 1 146 ? -3.652 10.042 -7.276 1.00 87.25 146 ASN A O 1
ATOM 1202 N N . ASP A 1 147 ? -4.734 8.309 -6.364 1.00 85.06 147 ASP A N 1
ATOM 1203 C CA . ASP A 1 147 ? -5.589 9.151 -5.524 1.00 85.06 147 ASP A CA 1
ATOM 1204 C C . ASP A 1 147 ? -4.868 9.635 -4.256 1.00 85.06 147 ASP A C 1
ATOM 1206 O O . ASP A 1 147 ? -4.997 10.798 -3.862 1.00 85.06 147 ASP A O 1
ATOM 1210 N N . ARG A 1 148 ? -4.062 8.774 -3.627 1.00 83.81 148 ARG A N 1
ATOM 1211 C CA . ARG A 1 148 ? -3.556 8.989 -2.264 1.00 83.81 148 ARG A CA 1
ATOM 1212 C C . ARG A 1 148 ? -2.068 9.305 -2.161 1.00 83.81 148 ARG A C 1
ATOM 1214 O O . ARG A 1 148 ? -1.624 9.771 -1.110 1.00 83.81 148 ARG A O 1
ATOM 1221 N N . VAL A 1 149 ? -1.299 9.117 -3.233 1.00 87.12 149 VAL A N 1
ATOM 1222 C CA . VAL A 1 149 ? 0.154 9.325 -3.222 1.00 87.12 149 VAL A CA 1
ATOM 1223 C C . VAL A 1 149 ? 0.558 10.361 -4.266 1.00 87.12 149 VAL A C 1
ATOM 1225 O O . VAL A 1 149 ? 0.229 10.274 -5.444 1.00 87.12 149 VAL A O 1
ATOM 1228 N N . THR A 1 150 ? 1.307 11.366 -3.824 1.00 86.44 150 THR A N 1
ATOM 1229 C CA . THR A 1 150 ? 1.951 12.348 -4.696 1.00 86.44 150 THR A CA 1
ATOM 1230 C C . THR A 1 150 ? 3.391 11.919 -4.932 1.00 86.44 150 THR A C 1
ATOM 1232 O O . THR A 1 150 ? 4.218 11.990 -4.023 1.00 86.44 150 THR A O 1
ATOM 1235 N N . ILE A 1 151 ? 3.689 11.486 -6.154 1.00 86.88 151 ILE A N 1
ATOM 1236 C CA . ILE A 1 151 ? 5.034 11.070 -6.552 1.00 86.88 151 ILE A CA 1
ATOM 1237 C C . ILE A 1 151 ? 5.767 12.264 -7.168 1.00 86.88 151 ILE A C 1
ATOM 1239 O O . ILE A 1 151 ? 5.312 12.819 -8.172 1.00 86.88 151 ILE A O 1
ATOM 1243 N N . SER A 1 152 ? 6.908 12.646 -6.593 1.00 85.88 152 SER A N 1
ATOM 1244 C CA . SER A 1 152 ? 7.852 13.569 -7.226 1.00 85.88 152 SER A CA 1
ATOM 1245 C C . SER A 1 152 ? 8.997 12.792 -7.868 1.00 85.88 152 SER A C 1
ATOM 1247 O O . SER A 1 152 ? 9.615 11.930 -7.247 1.00 85.88 152 SER A O 1
ATOM 1249 N N . VAL A 1 153 ? 9.259 13.077 -9.143 1.00 86.12 153 VAL A N 1
ATOM 1250 C CA . VAL A 1 153 ? 10.302 12.396 -9.913 1.00 86.12 153 VAL A CA 1
ATOM 1251 C C . VAL A 1 153 ? 11.564 13.247 -9.903 1.00 86.12 153 VAL A C 1
ATOM 1253 O O . VAL A 1 153 ? 11.540 14.382 -10.381 1.00 86.12 153 VAL A O 1
ATOM 1256 N N . GLN A 1 154 ? 12.656 12.703 -9.372 1.00 79.69 154 GLN A N 1
ATOM 1257 C CA . GLN A 1 154 ? 13.974 13.332 -9.402 1.00 79.69 154 GLN A CA 1
ATOM 1258 C C . GLN A 1 154 ? 14.834 12.734 -10.523 1.00 79.69 154 GLN A C 1
ATOM 1260 O O . GLN A 1 154 ? 14.758 11.543 -10.828 1.00 79.69 154 GLN A O 1
ATOM 1265 N N . THR A 1 155 ? 15.668 13.570 -11.144 1.00 67.25 155 THR A N 1
ATOM 1266 C CA . THR A 1 155 ? 16.607 13.173 -12.209 1.00 67.25 155 THR A CA 1
ATOM 1267 C C . THR A 1 155 ? 17.924 12.608 -11.673 1.00 67.25 155 THR A C 1
ATOM 1269 O O . THR A 1 155 ? 18.810 12.294 -12.462 1.00 67.25 155 THR A O 1
ATOM 1272 N N . ASN A 1 156 ? 18.080 12.492 -10.350 1.00 59.97 156 ASN A N 1
ATOM 1273 C CA . ASN A 1 156 ? 19.267 11.890 -9.756 1.00 59.97 156 ASN A CA 1
ATOM 1274 C C . ASN A 1 156 ? 19.295 10.383 -10.045 1.00 59.97 156 ASN A C 1
ATOM 1276 O O . ASN A 1 156 ? 18.292 9.683 -9.900 1.00 59.97 156 ASN A O 1
ATOM 1280 N N . HIS A 1 157 ? 20.458 9.888 -10.465 1.00 55.00 157 HIS A N 1
ATOM 1281 C CA . HIS A 1 157 ? 20.744 8.456 -10.487 1.00 55.00 157 HIS A CA 1
ATOM 1282 C C . HIS A 1 157 ? 20.646 7.924 -9.037 1.00 55.00 157 HIS A C 1
ATOM 1284 O O . HIS A 1 157 ? 21.056 8.664 -8.140 1.00 55.00 157 HIS A O 1
ATOM 1290 N N . PRO A 1 158 ? 20.168 6.689 -8.757 1.00 53.22 158 PRO A N 1
ATOM 1291 C CA . PRO A 1 158 ? 20.023 6.155 -7.385 1.00 53.22 158 PRO A CA 1
ATOM 1292 C C . PRO A 1 158 ? 21.362 5.870 -6.671 1.00 53.22 158 PRO A C 1
ATOM 1294 O O . PRO A 1 158 ? 21.476 4.989 -5.819 1.00 53.22 158 PRO A O 1
ATOM 1297 N N . SER A 1 159 ? 22.421 6.576 -7.053 1.00 43.31 159 SER A N 1
ATOM 1298 C CA . SER A 1 159 ? 23.759 6.412 -6.520 1.00 43.31 159 SER A CA 1
ATOM 1299 C C . SER A 1 159 ? 23.802 6.926 -5.090 1.00 43.31 159 SER A C 1
ATOM 1301 O O . SER A 1 159 ? 23.758 8.129 -4.856 1.00 43.31 159 SER A O 1
ATOM 1303 N N . LEU A 1 160 ? 23.908 5.984 -4.153 1.00 49.28 160 LEU A N 1
ATOM 1304 C CA . LEU A 1 160 ? 24.717 6.066 -2.938 1.00 49.28 160 LEU A CA 1
ATOM 1305 C C . LEU A 1 160 ? 25.488 7.391 -2.817 1.00 49.28 160 LEU A C 1
ATOM 1307 O O . LEU A 1 160 ? 26.594 7.522 -3.344 1.00 49.28 160 LEU A O 1
ATOM 1311 N N . THR A 1 161 ? 24.936 8.357 -2.085 1.00 48.38 161 THR A N 1
ATOM 1312 C CA . THR A 1 161 ? 25.741 9.463 -1.568 1.00 48.38 161 THR A CA 1
ATOM 1313 C C . THR A 1 161 ? 26.614 8.878 -0.467 1.00 48.38 161 THR A C 1
ATOM 1315 O O . THR A 1 161 ? 26.197 8.773 0.686 1.00 48.38 161 THR A O 1
ATOM 1318 N N . ILE A 1 162 ? 27.814 8.424 -0.825 1.00 53.41 162 ILE A N 1
ATOM 1319 C CA . ILE A 1 162 ? 28.858 8.142 0.158 1.00 53.41 162 ILE A CA 1
ATOM 1320 C C . ILE A 1 162 ? 29.250 9.507 0.721 1.00 53.41 162 ILE A C 1
ATOM 1322 O O . ILE A 1 162 ? 29.993 10.259 0.096 1.00 53.41 162 ILE A O 1
ATOM 1326 N N . ALA A 1 163 ? 28.678 9.860 1.872 1.00 47.69 163 ALA A N 1
ATOM 1327 C CA . ALA A 1 163 ? 29.154 10.988 2.650 1.00 47.69 163 ALA A CA 1
ATOM 1328 C C . ALA A 1 163 ? 30.596 10.676 3.062 1.00 47.69 163 ALA A C 1
ATOM 1330 O O . ALA A 1 163 ? 30.861 9.663 3.713 1.00 47.69 163 ALA A O 1
ATOM 1331 N N . GLN A 1 164 ? 31.531 11.515 2.633 1.00 46.47 164 GLN A N 1
ATOM 1332 C CA . GLN A 1 164 ? 32.905 11.461 3.098 1.00 46.47 164 GLN A CA 1
ATOM 1333 C C . GLN A 1 164 ? 32.872 11.692 4.617 1.00 46.47 164 GLN A C 1
ATOM 1335 O O . GLN A 1 164 ? 32.307 12.680 5.077 1.00 46.47 164 GLN A O 1
ATOM 1340 N N . CYS A 1 165 ? 33.379 10.739 5.405 1.00 32.06 165 CYS A N 1
ATOM 1341 C CA . CYS A 1 165 ? 33.485 10.910 6.851 1.00 32.06 165 CYS A CA 1
ATOM 1342 C C . CYS A 1 165 ? 34.470 12.044 7.141 1.00 32.06 165 CYS A C 1
ATOM 1344 O O . CYS A 1 165 ? 35.686 11.842 7.095 1.00 32.06 165 CYS A O 1
ATOM 1346 N N . ASP A 1 166 ? 33.937 13.215 7.471 1.00 42.72 166 ASP A N 1
ATOM 1347 C CA . ASP A 1 166 ? 34.694 14.276 8.116 1.00 42.72 166 ASP A CA 1
ATOM 1348 C C . ASP A 1 166 ? 35.215 13.760 9.465 1.00 42.72 166 ASP A C 1
ATOM 1350 O O . ASP A 1 166 ? 34.459 13.419 10.378 1.00 42.72 166 ASP A O 1
ATOM 1354 N N . THR A 1 167 ? 36.539 13.671 9.579 1.00 39.75 167 THR A N 1
ATOM 1355 C CA . THR A 1 167 ? 37.230 13.415 10.847 1.00 39.75 167 THR A CA 1
ATOM 1356 C C . THR A 1 167 ? 37.325 14.738 11.607 1.00 39.75 167 THR A C 1
ATOM 1358 O O . THR A 1 167 ? 37.940 15.690 11.133 1.00 39.75 167 THR A O 1
ATOM 1361 N N . LEU A 1 168 ? 36.684 14.821 12.775 1.00 45.31 168 LEU A N 1
ATOM 1362 C CA . LEU A 1 168 ? 36.610 16.037 13.590 1.00 45.31 168 LEU A CA 1
ATOM 1363 C C . LEU A 1 168 ? 37.920 16.330 14.358 1.00 45.31 168 LEU A C 1
ATOM 1365 O O . LEU A 1 168 ? 38.239 15.588 15.280 1.00 45.31 168 LEU A O 1
ATOM 1369 N N . ALA A 1 169 ? 38.558 17.460 13.994 1.00 38.34 169 ALA A N 1
ATOM 1370 C CA . ALA A 1 169 ? 39.096 18.584 14.813 1.00 38.34 169 ALA A CA 1
ATOM 1371 C C . ALA A 1 169 ? 40.196 18.315 15.892 1.00 38.34 169 ALA A C 1
ATOM 1373 O O . ALA A 1 169 ? 40.273 17.190 16.378 1.00 38.34 169 ALA A O 1
ATOM 1374 N N . PRO A 1 170 ? 41.052 19.299 16.319 1.00 40.09 170 PRO A N 1
ATOM 1375 C CA . PRO A 1 170 ? 40.640 20.595 16.923 1.00 40.09 170 PRO A CA 1
ATOM 1376 C C 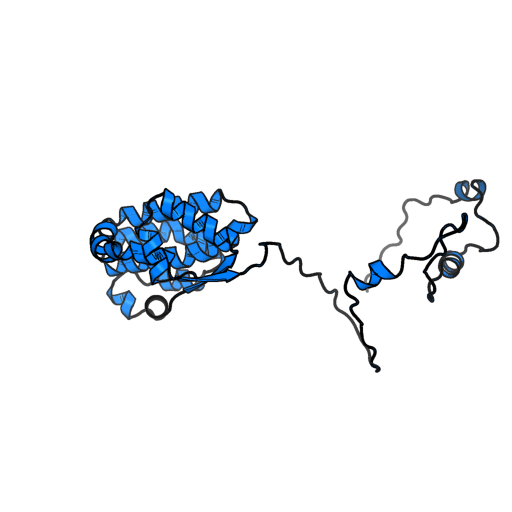. PRO A 1 170 ? 41.529 21.858 16.662 1.00 40.09 170 PRO A C 1
ATOM 1378 O O . PRO A 1 170 ? 42.737 21.732 16.558 1.00 40.09 170 PRO A O 1
ATOM 1381 N N . HIS A 1 171 ? 40.906 23.061 16.700 1.00 37.22 171 HIS A N 1
ATOM 1382 C CA . HIS A 1 171 ? 41.415 24.404 17.130 1.00 37.22 171 HIS A CA 1
ATOM 1383 C C . HIS A 1 171 ? 42.713 24.977 16.470 1.00 37.22 171 HIS A C 1
ATOM 1385 O O . HIS A 1 171 ? 43.696 24.279 16.321 1.00 37.22 171 HIS A O 1
ATOM 1391 N N . GLU A 1 172 ? 42.873 26.239 16.040 1.00 27.48 172 GLU A N 1
ATOM 1392 C CA . GLU A 1 172 ? 42.410 27.554 16.510 1.00 27.48 172 GLU A CA 1
ATOM 1393 C C . GLU A 1 172 ? 42.679 28.630 15.411 1.00 27.48 172 GLU A C 1
ATOM 139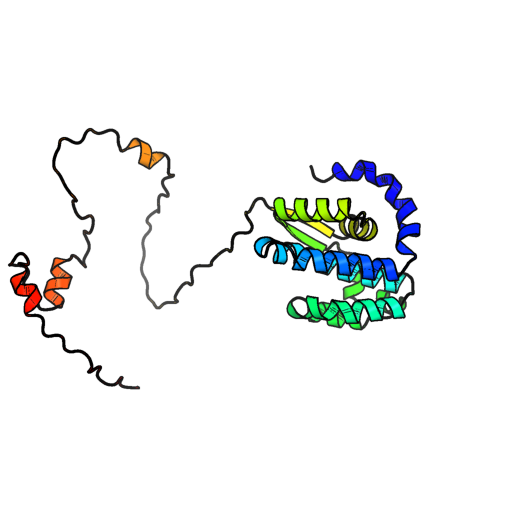5 O O . GLU A 1 172 ? 43.623 28.512 14.639 1.00 27.48 172 GLU A O 1
ATOM 1400 N N . SER A 1 173 ? 41.834 29.669 15.371 1.00 35.03 173 SER A N 1
ATOM 1401 C CA . SER A 1 173 ? 41.998 31.059 14.875 1.00 35.03 173 SER A CA 1
ATOM 1402 C C . SER A 1 173 ? 43.008 31.427 13.758 1.00 35.03 173 SER A C 1
ATOM 1404 O O . SER A 1 173 ? 44.212 31.348 13.976 1.00 35.03 173 SER A O 1
ATOM 1406 N N . THR A 1 174 ? 42.525 32.095 12.685 1.00 27.78 174 THR A N 1
ATOM 1407 C CA . THR A 1 174 ? 42.992 33.429 12.175 1.00 27.78 174 THR A CA 1
ATOM 1408 C C . THR A 1 174 ? 42.949 33.577 10.637 1.00 27.78 174 THR A C 1
ATOM 1410 O O . THR A 1 174 ? 43.784 33.050 9.922 1.00 27.78 174 THR A O 1
ATOM 1413 N N . THR A 1 175 ? 41.967 34.368 10.178 1.00 31.64 175 THR A N 1
ATOM 1414 C CA . THR A 1 175 ? 41.923 35.302 9.024 1.00 31.64 175 THR A CA 1
ATOM 1415 C C . THR A 1 175 ? 42.409 34.926 7.609 1.00 31.64 175 THR A C 1
ATOM 1417 O O . THR A 1 175 ? 43.527 34.481 7.406 1.00 31.64 175 THR A O 1
ATOM 1420 N N . MET A 1 176 ? 41.618 35.434 6.652 1.00 30.59 176 MET A N 1
ATOM 1421 C CA . MET A 1 176 ? 41.938 35.902 5.291 1.00 30.59 176 MET A CA 1
ATOM 1422 C C . MET A 1 176 ? 41.422 35.038 4.137 1.00 30.59 176 MET A C 1
ATOM 1424 O O . MET A 1 176 ? 41.872 33.934 3.862 1.00 30.59 176 MET A O 1
ATOM 1428 N N . SER A 1 177 ? 40.458 35.650 3.450 1.00 41.41 177 SER A N 1
ATOM 1429 C CA . SER A 1 177 ? 40.000 35.429 2.088 1.00 41.41 177 SER A CA 1
ATOM 1430 C C . SER A 1 177 ? 41.029 34.789 1.160 1.00 41.41 177 SER A C 1
ATOM 1432 O O . SER A 1 177 ? 42.125 35.313 0.997 1.00 41.41 177 SER A O 1
ATOM 1434 N N . THR A 1 178 ? 40.619 33.765 0.418 1.00 31.84 178 THR A N 1
ATOM 1435 C CA . THR A 1 178 ? 40.938 33.658 -1.012 1.00 31.84 178 THR A CA 1
ATOM 1436 C C . THR A 1 178 ? 39.985 32.671 -1.678 1.00 31.84 178 THR A C 1
ATOM 1438 O O . THR A 1 178 ? 39.761 31.552 -1.232 1.00 31.84 178 THR A O 1
ATOM 1441 N N . SER A 1 179 ? 39.358 33.171 -2.731 1.00 39.12 179 SER A N 1
ATOM 1442 C CA . SER A 1 179 ? 38.472 32.507 -3.677 1.00 39.12 179 SER A CA 1
ATOM 1443 C C . SER A 1 179 ? 39.027 31.182 -4.205 1.00 39.12 179 SER A C 1
ATOM 1445 O O . SER A 1 179 ? 40.088 31.175 -4.827 1.00 39.12 179 SER A O 1
ATOM 1447 N N . LEU A 1 180 ? 38.266 30.093 -4.083 1.00 39.78 180 LEU A N 1
ATOM 1448 C CA . LEU A 1 180 ? 38.490 28.902 -4.901 1.00 39.78 180 LEU A CA 1
ATOM 1449 C C . LEU A 1 180 ? 37.695 29.034 -6.204 1.00 39.78 180 LEU A C 1
ATOM 1451 O O . LEU A 1 180 ? 36.488 28.800 -6.260 1.00 39.78 180 LEU A O 1
ATOM 1455 N N . LEU A 1 181 ? 38.417 29.467 -7.239 1.00 41.38 181 LEU A N 1
ATOM 1456 C CA . LEU A 1 181 ? 38.063 29.347 -8.649 1.00 41.38 181 LEU A CA 1
ATOM 1457 C C . LEU A 1 181 ? 37.888 27.860 -8.993 1.00 41.38 181 LEU A C 1
ATOM 1459 O O . LEU A 1 181 ? 38.866 27.143 -9.177 1.00 41.38 181 LEU A O 1
ATOM 1463 N N . PHE A 1 182 ? 36.646 27.392 -9.098 1.00 41.41 182 PHE A N 1
ATOM 1464 C CA . PHE A 1 182 ? 36.358 26.150 -9.812 1.00 41.41 182 PHE A CA 1
ATOM 1465 C C . PHE A 1 182 ? 36.399 26.451 -11.313 1.00 41.41 182 PHE A C 1
ATOM 1467 O O . PHE A 1 182 ? 35.421 26.940 -11.879 1.00 41.41 182 PHE A O 1
ATOM 1474 N N . GLN A 1 183 ? 37.538 26.192 -11.955 1.00 50.28 183 GLN A N 1
ATOM 1475 C CA . GLN A 1 183 ? 37.598 26.131 -13.414 1.00 50.28 183 GLN A CA 1
ATOM 1476 C C . GLN A 1 183 ? 36.886 24.862 -13.889 1.00 50.28 183 GLN A C 1
ATOM 1478 O O . GLN A 1 183 ? 37.081 23.768 -13.357 1.00 50.28 183 GLN A O 1
ATOM 1483 N N . THR A 1 184 ? 36.011 25.033 -14.874 1.00 48.34 184 THR A N 1
ATOM 1484 C CA . THR A 1 184 ? 35.264 23.939 -15.503 1.00 48.34 184 THR A CA 1
ATOM 1485 C C . THR A 1 184 ? 36.157 23.202 -16.506 1.00 48.34 184 THR A C 1
ATOM 1487 O O . THR A 1 184 ? 37.084 23.787 -17.065 1.00 48.34 184 THR A O 1
ATOM 1490 N N . SER A 1 185 ? 35.896 21.907 -16.725 1.00 46.78 185 SER A N 1
ATOM 1491 C CA . SER A 1 185 ? 36.734 20.987 -17.521 1.00 46.78 185 SER A CA 1
ATOM 1492 C C . SER A 1 185 ? 37.058 21.433 -18.957 1.00 46.78 185 SER A C 1
ATOM 1494 O O . SER A 1 185 ? 37.973 20.877 -19.564 1.00 46.78 185 SER A O 1
ATOM 1496 N N . ASP A 1 186 ? 36.368 22.437 -19.494 1.00 52.50 186 ASP A N 1
ATOM 1497 C CA . ASP A 1 186 ? 36.638 22.984 -20.826 1.00 52.50 186 ASP A CA 1
ATOM 1498 C C . ASP A 1 186 ? 37.855 23.931 -20.874 1.00 52.50 186 ASP A C 1
ATOM 1500 O O . ASP A 1 186 ? 38.512 24.022 -21.912 1.00 52.50 186 ASP A O 1
ATOM 1504 N N . GLU A 1 187 ? 38.230 24.585 -19.767 1.00 48.59 187 GLU A N 1
ATOM 1505 C CA . GLU A 1 187 ? 39.335 25.567 -19.748 1.00 48.59 187 GLU A CA 1
ATOM 1506 C C . GLU A 1 187 ? 40.721 24.890 -19.752 1.00 48.59 187 GLU A C 1
ATOM 1508 O O . GLU A 1 187 ? 41.665 25.367 -20.382 1.00 48.59 187 GLU A O 1
ATOM 1513 N N . ILE A 1 188 ? 40.818 23.703 -19.142 1.00 52.78 188 ILE A N 1
ATOM 1514 C CA . ILE A 1 188 ? 42.041 22.879 -19.090 1.00 52.78 188 ILE A CA 1
ATOM 1515 C C . ILE A 1 188 ? 42.400 22.323 -20.476 1.00 52.78 188 ILE A C 1
ATOM 1517 O O . ILE A 1 188 ? 43.575 22.174 -20.810 1.00 52.78 188 ILE A O 1
ATOM 1521 N N . SER A 1 189 ? 41.394 22.059 -21.315 1.00 50.66 189 SER A N 1
ATOM 1522 C CA . SER A 1 189 ? 41.603 21.470 -22.642 1.00 50.66 189 SER A CA 1
ATOM 1523 C C . SER A 1 189 ? 42.197 22.460 -23.655 1.00 50.66 189 SER A C 1
ATOM 1525 O O . SER A 1 189 ? 42.794 22.029 -24.639 1.00 50.66 189 SER A O 1
ATOM 1527 N N . GLN A 1 190 ? 42.098 23.775 -23.418 1.00 51.75 190 GLN A N 1
ATOM 1528 C CA . GLN A 1 190 ? 42.653 24.802 -24.315 1.00 51.75 190 GLN A CA 1
ATOM 1529 C C . GLN A 1 190 ? 44.115 25.178 -24.019 1.00 51.75 190 GLN A C 1
ATOM 1531 O O . GLN A 1 190 ? 44.757 25.799 -24.863 1.00 51.75 190 GLN A O 1
ATOM 1536 N N . GLN A 1 191 ? 44.682 24.777 -22.875 1.00 49.38 191 GLN A N 1
ATOM 1537 C CA . GLN A 1 191 ? 46.082 25.077 -22.527 1.00 49.38 191 GLN A CA 1
ATOM 1538 C C . GLN A 1 191 ? 47.109 24.057 -23.054 1.00 49.38 191 GLN A C 1
ATOM 1540 O O . GLN A 1 191 ? 48.309 24.252 -22.869 1.00 49.38 191 GLN A O 1
ATOM 1545 N N . VAL A 1 192 ? 46.688 23.001 -23.761 1.00 52.19 192 VAL A N 1
ATOM 1546 C CA . VAL A 1 192 ? 47.598 21.967 -24.309 1.00 52.19 192 VAL A CA 1
ATOM 1547 C C . VAL A 1 192 ? 47.855 22.164 -25.809 1.00 52.19 192 VAL A C 1
ATOM 1549 O O . VAL A 1 192 ? 47.965 21.210 -26.573 1.00 52.19 192 VAL A O 1
ATOM 1552 N N . GLN A 1 193 ? 47.972 23.415 -26.256 1.00 51.44 193 GLN A N 1
ATOM 1553 C CA . GLN A 1 193 ? 48.365 23.731 -27.630 1.00 51.44 193 GLN A CA 1
ATOM 1554 C C . GLN A 1 193 ? 49.741 24.392 -27.687 1.00 51.44 193 GLN A C 1
ATOM 1556 O O . GLN A 1 193 ? 49.911 25.452 -28.277 1.00 51.44 193 GLN A O 1
ATOM 1561 N N . HIS A 1 194 ? 50.745 23.743 -27.095 1.00 43.69 194 HIS A N 1
ATOM 1562 C CA . HIS A 1 194 ? 52.144 24.097 -27.312 1.00 43.69 194 HIS A CA 1
ATOM 1563 C C . HIS A 1 194 ? 52.972 22.819 -27.497 1.00 43.69 194 HIS A C 1
ATOM 1565 O O . HIS A 1 194 ? 52.991 21.931 -26.650 1.00 43.69 194 HIS A O 1
ATOM 1571 N N . THR A 1 195 ? 53.602 22.727 -28.666 1.00 51.09 195 THR A N 1
ATOM 1572 C CA . THR A 1 195 ? 54.524 21.681 -29.126 1.00 51.09 195 THR A CA 1
ATOM 1573 C C . THR A 1 195 ? 55.601 21.373 -28.083 1.00 51.09 195 THR A C 1
ATOM 1575 O O . THR A 1 195 ? 56.326 22.299 -27.718 1.00 51.09 195 THR A O 1
ATOM 1578 N N . PRO A 1 196 ? 55.799 20.113 -27.657 1.00 41.72 196 PRO A N 1
ATOM 1579 C CA . PRO A 1 196 ? 56.985 19.757 -26.900 1.00 41.72 196 PRO A CA 1
ATOM 1580 C C . PRO A 1 196 ? 58.033 19.145 -27.838 1.00 41.72 196 PRO A C 1
ATOM 1582 O O . PRO A 1 196 ? 57.814 18.100 -28.453 1.00 41.72 196 PRO A O 1
ATOM 1585 N N . GLU A 1 197 ? 59.183 19.813 -27.953 1.00 41.16 197 GLU A N 1
ATOM 1586 C CA . GLU A 1 197 ? 60.425 19.174 -28.389 1.00 41.16 197 GLU A CA 1
ATOM 1587 C C . GLU A 1 197 ? 60.784 18.027 -27.433 1.00 41.16 197 GLU A C 1
ATOM 1589 O O . GLU A 1 197 ? 60.448 18.031 -26.246 1.00 41.16 197 GLU A O 1
ATOM 1594 N N . ALA A 1 198 ? 61.441 17.009 -27.985 1.00 46.16 198 ALA A N 1
ATOM 1595 C CA . ALA A 1 198 ? 61.848 15.817 -27.264 1.00 46.16 198 ALA A CA 1
ATOM 1596 C C . ALA A 1 198 ? 62.757 16.157 -26.069 1.00 46.16 198 ALA A C 1
ATOM 1598 O O . ALA A 1 198 ? 63.704 16.926 -26.202 1.00 46.16 198 ALA A O 1
ATOM 1599 N N . ASN A 1 199 ? 62.502 15.469 -24.951 1.00 53.56 199 ASN A N 1
ATOM 1600 C CA . ASN A 1 199 ? 63.208 15.498 -23.664 1.00 53.56 199 ASN A CA 1
ATOM 1601 C C . ASN A 1 199 ? 62.835 16.630 -22.697 1.00 53.56 199 ASN A C 1
ATOM 1603 O O . ASN A 1 199 ? 63.562 17.602 -22.556 1.00 53.56 199 ASN A O 1
ATOM 1607 N N . HIS A 1 200 ? 61.808 16.390 -21.877 1.00 46.03 200 HIS A N 1
ATOM 1608 C CA . HIS A 1 200 ? 61.914 16.624 -20.432 1.00 46.03 200 HIS A CA 1
ATOM 1609 C C . HIS A 1 200 ? 60.919 15.714 -19.694 1.00 46.03 200 HIS A C 1
ATOM 1611 O O . HIS A 1 200 ? 59.706 15.905 -19.737 1.00 46.03 200 HIS A O 1
ATOM 1617 N N . ILE A 1 201 ? 61.442 14.665 -19.061 1.00 43.47 201 ILE A N 1
ATOM 1618 C CA . ILE A 1 201 ? 60.684 13.745 -18.211 1.00 43.47 201 ILE A CA 1
ATOM 1619 C C . ILE A 1 201 ? 60.534 14.403 -16.832 1.00 43.47 201 ILE A C 1
ATOM 1621 O O . ILE A 1 201 ? 61.529 14.769 -16.219 1.00 43.47 201 ILE A O 1
ATOM 1625 N N . ALA A 1 202 ? 59.283 14.540 -16.382 1.00 45.28 202 ALA A N 1
ATOM 1626 C CA . ALA A 1 202 ? 58.840 14.744 -14.998 1.00 45.28 202 ALA A CA 1
ATOM 1627 C C . ALA A 1 202 ? 59.597 15.797 -14.157 1.00 45.28 202 ALA A C 1
ATOM 1629 O O . ALA A 1 202 ? 60.446 15.462 -13.334 1.00 45.28 202 ALA A O 1
ATOM 1630 N N . ALA A 1 203 ? 59.192 17.067 -14.257 1.00 47.50 203 ALA A N 1
ATOM 1631 C CA . ALA A 1 203 ? 59.390 17.993 -13.143 1.00 47.50 203 ALA A CA 1
ATOM 1632 C C . ALA A 1 203 ? 58.364 17.660 -12.045 1.00 47.50 203 ALA A C 1
ATOM 1634 O O . ALA A 1 203 ? 57.155 17.679 -12.282 1.00 47.50 203 ALA A O 1
ATOM 1635 N N . GLN A 1 204 ? 58.850 17.298 -10.859 1.00 46.12 204 GLN A N 1
ATOM 1636 C CA . GLN A 1 204 ? 58.027 17.006 -9.690 1.00 46.12 204 GLN A CA 1
ATOM 1637 C C . GLN A 1 204 ? 57.360 18.297 -9.194 1.00 46.12 204 GLN A C 1
ATOM 1639 O O . GLN A 1 204 ? 58.035 19.245 -8.803 1.00 46.12 204 GLN A O 1
ATOM 1644 N N . VAL A 1 205 ? 56.026 18.335 -9.209 1.00 47.47 205 VAL A N 1
ATOM 1645 C CA . VAL A 1 205 ? 55.214 19.436 -8.664 1.00 47.47 205 VAL A CA 1
ATOM 1646 C C . VAL A 1 205 ? 54.946 19.161 -7.185 1.00 47.47 205 VAL A C 1
ATOM 1648 O O . VAL A 1 205 ? 53.839 18.824 -6.780 1.00 47.47 205 VAL A O 1
ATOM 1651 N N . THR A 1 206 ? 55.988 19.229 -6.369 1.00 47.03 206 THR A N 1
ATOM 1652 C CA . THR A 1 206 ? 55.852 19.188 -4.908 1.00 47.03 206 THR A CA 1
ATOM 1653 C C . THR A 1 206 ? 56.818 20.198 -4.310 1.00 47.03 206 THR A C 1
ATOM 1655 O O . THR A 1 206 ? 57.808 19.865 -3.672 1.00 47.03 206 THR A O 1
ATOM 1658 N N . SER A 1 207 ? 56.535 21.471 -4.560 1.00 51.53 207 SER A N 1
ATOM 1659 C CA . SER A 1 207 ? 57.081 22.564 -3.767 1.00 51.53 207 SER A CA 1
ATOM 1660 C C . SER A 1 207 ? 56.196 22.735 -2.531 1.00 51.53 207 SER A C 1
ATOM 1662 O O . SER A 1 207 ? 55.047 23.163 -2.627 1.00 51.53 207 SER A O 1
ATOM 1664 N N . GLY A 1 208 ? 56.729 22.369 -1.371 1.00 57.81 208 GLY A N 1
ATOM 1665 C CA . GLY A 1 208 ? 56.106 22.553 -0.063 1.00 57.81 208 GLY A CA 1
ATOM 1666 C C . GLY A 1 208 ? 57.091 22.209 1.053 1.00 57.81 208 GLY A C 1
ATOM 1667 O O . GLY A 1 208 ? 58.112 21.575 0.797 1.00 57.81 208 GLY A O 1
ATOM 1668 N N . ASP A 1 209 ? 56.778 22.594 2.291 1.00 48.34 209 ASP A N 1
ATOM 1669 C CA . ASP A 1 209 ? 57.652 22.441 3.475 1.00 48.34 209 ASP A CA 1
ATOM 1670 C C . ASP A 1 209 ? 57.991 20.975 3.853 1.00 48.34 209 ASP A C 1
ATOM 1672 O O . ASP A 1 209 ? 58.732 20.725 4.799 1.00 48.34 209 ASP A O 1
ATOM 1676 N N . TYR A 1 210 ? 57.476 20.003 3.092 1.00 55.25 210 TYR A N 1
ATOM 1677 C CA . TYR A 1 210 ? 57.711 18.561 3.212 1.00 55.25 210 TYR A CA 1
ATOM 1678 C C . TYR A 1 210 ? 58.325 17.976 1.929 1.00 55.25 210 TYR A C 1
ATOM 1680 O O . TYR A 1 210 ? 57.920 16.912 1.460 1.00 55.25 210 TYR A O 1
ATOM 1688 N N . ASP A 1 211 ? 59.283 18.685 1.332 1.00 62.91 211 ASP A N 1
ATOM 1689 C CA . ASP A 1 211 ? 60.047 18.181 0.188 1.00 62.91 211 ASP A CA 1
ATOM 1690 C C . ASP A 1 211 ? 60.775 16.866 0.549 1.00 62.91 211 ASP A C 1
ATOM 1692 O O . ASP A 1 211 ? 61.131 16.604 1.704 1.00 62.91 211 ASP A O 1
ATOM 1696 N N . MET A 1 212 ? 61.012 16.021 -0.450 1.00 57.34 212 MET A N 1
ATOM 1697 C CA . MET A 1 212 ? 61.618 14.697 -0.325 1.00 57.34 212 MET A CA 1
ATOM 1698 C C . MET A 1 212 ? 62.950 14.736 0.441 1.00 57.34 212 MET A C 1
ATOM 1700 O O . MET A 1 212 ? 63.226 13.843 1.241 1.00 57.34 212 MET A O 1
ATOM 1704 N N . ALA A 1 213 ? 63.735 15.803 0.268 1.00 60.00 213 ALA A N 1
ATOM 1705 C CA . ALA A 1 213 ? 64.985 16.016 0.996 1.00 60.00 213 ALA A CA 1
ATOM 1706 C C . ALA A 1 213 ? 64.782 16.118 2.522 1.00 60.00 213 ALA A C 1
ATOM 1708 O O . ALA A 1 213 ? 65.561 15.557 3.293 1.00 60.00 213 ALA A O 1
ATOM 1709 N N . TYR A 1 214 ? 63.706 16.772 2.972 1.00 63.94 214 TYR A N 1
ATOM 1710 C CA . TYR A 1 214 ? 63.378 16.914 4.393 1.00 63.94 214 TYR A CA 1
ATOM 1711 C C . TYR A 1 214 ? 62.985 15.571 5.026 1.00 63.94 214 TYR A C 1
ATOM 1713 O O . TYR A 1 214 ? 63.401 15.245 6.143 1.00 63.94 214 TYR A O 1
ATOM 1721 N N . MET A 1 215 ? 62.229 14.747 4.294 1.00 64.94 215 MET A N 1
ATOM 1722 C CA . MET A 1 215 ? 61.849 13.406 4.752 1.00 64.94 215 MET A CA 1
ATOM 1723 C C . MET A 1 215 ? 63.050 12.452 4.845 1.00 64.94 215 MET A C 1
ATOM 1725 O O . MET A 1 215 ? 63.130 11.660 5.782 1.00 64.94 215 MET A O 1
ATOM 1729 N N . VAL A 1 216 ? 64.012 12.549 3.922 1.00 64.88 216 VAL A N 1
ATOM 1730 C CA . VAL A 1 216 ? 65.244 11.737 3.965 1.00 64.88 216 VAL A CA 1
ATOM 1731 C C . VAL A 1 216 ? 66.120 12.131 5.157 1.00 64.88 216 VAL A C 1
ATOM 1733 O O . VAL A 1 216 ? 66.573 11.259 5.903 1.00 64.88 216 VAL A O 1
ATOM 1736 N N . GLN A 1 217 ? 66.278 13.433 5.402 1.00 63.62 217 GLN A N 1
ATOM 1737 C CA . GLN A 1 217 ? 67.085 13.944 6.510 1.00 63.62 217 GLN A CA 1
ATOM 1738 C C . GLN A 1 217 ? 66.502 13.565 7.883 1.00 63.62 217 GLN A C 1
ATOM 1740 O O . GLN A 1 217 ? 67.234 13.171 8.791 1.00 63.62 217 GLN A O 1
ATOM 1745 N N . THR A 1 218 ? 65.179 13.659 8.049 1.00 63.00 218 THR A N 1
ATOM 1746 C CA . THR A 1 218 ? 64.495 13.313 9.313 1.00 63.00 218 THR A CA 1
ATOM 1747 C C . THR A 1 218 ? 64.500 11.811 9.604 1.00 63.00 218 THR A C 1
ATOM 1749 O O . THR A 1 218 ? 64.475 11.420 10.770 1.00 63.00 218 THR A O 1
ATOM 1752 N N . ALA A 1 219 ? 64.624 10.970 8.574 1.00 58.00 219 ALA A N 1
ATOM 1753 C CA . ALA A 1 219 ? 64.859 9.533 8.710 1.00 58.00 219 ALA A CA 1
ATOM 1754 C C . ALA A 1 219 ? 66.335 9.174 9.000 1.00 58.00 219 ALA A C 1
ATOM 1756 O O . ALA A 1 219 ? 66.657 7.995 9.150 1.00 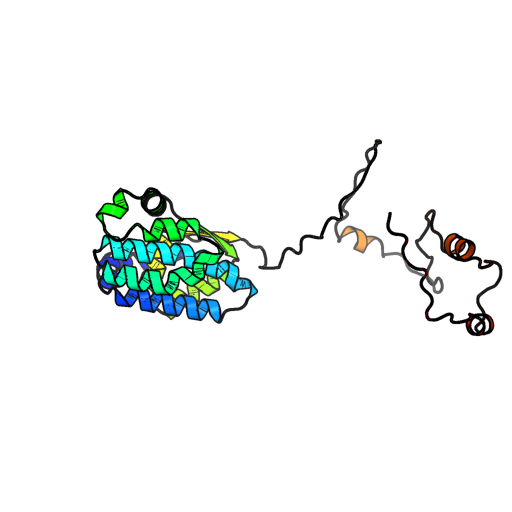58.00 219 ALA A O 1
ATOM 1757 N N . GLY A 1 220 ? 67.226 10.170 9.099 1.00 55.59 220 GLY A N 1
ATOM 1758 C CA . GLY A 1 220 ? 68.654 9.986 9.365 1.00 55.59 220 GLY A CA 1
ATOM 1759 C C . GLY A 1 220 ? 69.488 9.611 8.134 1.00 55.59 220 GLY A C 1
ATOM 1760 O O . GLY A 1 220 ? 70.607 9.130 8.300 1.00 55.59 220 GLY A O 1
ATOM 1761 N N . GLY A 1 221 ? 68.958 9.800 6.921 1.00 57.72 221 GLY A N 1
ATOM 1762 C CA . GLY A 1 221 ? 69.681 9.591 5.664 1.00 57.72 221 GLY A CA 1
ATOM 1763 C C . GLY A 1 221 ? 70.392 10.860 5.183 1.00 57.72 221 GLY A C 1
ATOM 1764 O O . GLY A 1 221 ? 69.881 11.963 5.363 1.00 57.72 221 GLY A O 1
ATOM 1765 N N . ASP A 1 222 ? 71.562 10.703 4.561 1.00 52.50 222 ASP A N 1
ATOM 1766 C CA . ASP A 1 222 ? 72.292 11.792 3.901 1.00 52.50 222 ASP A CA 1
ATOM 1767 C C . ASP A 1 222 ? 71.817 11.934 2.442 1.00 52.50 222 ASP A C 1
ATOM 1769 O O . ASP A 1 222 ? 71.661 10.942 1.728 1.00 52.50 222 ASP A O 1
ATOM 1773 N N . VAL A 1 223 ? 71.558 13.166 1.998 1.00 57.06 223 VAL A N 1
ATOM 1774 C CA . VAL A 1 223 ? 71.015 13.489 0.663 1.00 57.06 223 VAL A CA 1
ATOM 1775 C C . VAL A 1 223 ? 72.125 13.579 -0.402 1.00 57.06 223 VAL A C 1
ATOM 1777 O O . VAL A 1 223 ? 71.840 13.746 -1.587 1.00 57.06 223 VAL A O 1
ATOM 1780 N N . SER A 1 224 ? 73.401 13.430 -0.026 1.00 56.28 224 SER A N 1
ATOM 1781 C CA . SER A 1 224 ? 74.522 13.642 -0.955 1.00 56.28 224 SER A CA 1
ATOM 1782 C C . SER A 1 224 ? 74.858 12.469 -1.895 1.00 56.28 224 SER A C 1
ATOM 1784 O O . SER A 1 224 ? 75.692 12.651 -2.783 1.00 56.28 224 SER A O 1
ATOM 1786 N N . GLU A 1 225 ? 74.238 11.292 -1.775 1.00 54.97 225 GLU A N 1
ATOM 1787 C CA . GLU A 1 225 ? 74.549 10.156 -2.654 1.00 54.97 225 GLU A CA 1
ATOM 1788 C C . GLU A 1 225 ? 73.300 9.595 -3.342 1.00 54.97 225 GLU A C 1
ATOM 1790 O O . GLU A 1 225 ? 72.348 9.139 -2.712 1.00 54.97 225 GLU A O 1
ATOM 1795 N N . SER A 1 226 ? 73.315 9.603 -4.678 1.00 53.31 226 SER A N 1
ATOM 1796 C CA . SER A 1 226 ? 72.317 8.925 -5.505 1.00 53.31 226 SER A CA 1
ATOM 1797 C C . SER A 1 226 ? 72.226 7.442 -5.111 1.00 53.31 226 SER A C 1
ATOM 1799 O O . SER A 1 226 ? 73.261 6.770 -5.064 1.00 53.31 226 SER A O 1
ATOM 1801 N N . PRO A 1 227 ? 71.020 6.908 -4.844 1.00 54.41 227 PRO A N 1
ATOM 1802 C CA . PRO A 1 227 ? 70.859 5.603 -4.221 1.00 54.41 227 PRO A CA 1
ATOM 1803 C C . PRO A 1 227 ? 71.299 4.514 -5.200 1.00 54.41 227 PRO A C 1
ATOM 1805 O O . PRO A 1 227 ? 70.599 4.189 -6.158 1.00 54.41 227 PRO A O 1
ATOM 1808 N N . THR A 1 228 ? 72.484 3.948 -4.985 1.00 59.34 228 THR A N 1
ATOM 1809 C CA . THR A 1 228 ? 72.927 2.767 -5.727 1.00 59.34 228 THR A CA 1
ATOM 1810 C C . THR A 1 228 ? 72.346 1.512 -5.081 1.00 59.34 228 THR A C 1
ATOM 1812 O O . THR A 1 228 ? 72.173 1.425 -3.866 1.00 59.34 228 THR A O 1
ATOM 1815 N N . LEU A 1 229 ? 72.043 0.510 -5.912 1.00 48.16 229 LEU A N 1
ATOM 1816 C CA . LEU A 1 229 ? 71.418 -0.769 -5.532 1.00 48.16 229 LEU A CA 1
ATOM 1817 C C . LEU A 1 229 ? 72.160 -1.474 -4.370 1.00 48.16 229 LEU A C 1
ATOM 1819 O O . LEU A 1 229 ? 71.558 -2.201 -3.585 1.00 48.16 229 LEU A O 1
ATOM 1823 N N . ALA A 1 230 ? 73.458 -1.198 -4.210 1.00 56.03 230 ALA A N 1
ATOM 1824 C CA . ALA A 1 230 ? 74.293 -1.709 -3.128 1.00 56.03 230 ALA A CA 1
ATOM 1825 C C . ALA A 1 230 ? 73.881 -1.209 -1.726 1.00 56.03 230 ALA A C 1
ATOM 1827 O O . ALA A 1 230 ? 73.973 -1.977 -0.768 1.00 56.03 230 ALA A O 1
ATOM 1828 N N . SER A 1 231 ? 73.373 0.024 -1.597 1.00 52.94 231 SER A N 1
ATOM 1829 C CA . SER A 1 231 ? 72.928 0.585 -0.307 1.00 52.94 231 SER A CA 1
ATOM 1830 C C . SER A 1 231 ? 71.587 0.011 0.161 1.00 52.94 231 SER A C 1
ATOM 1832 O O . SER A 1 231 ? 71.309 -0.036 1.357 1.00 52.94 231 SER A O 1
ATOM 1834 N N . LEU A 1 232 ? 70.773 -0.508 -0.762 1.00 53.31 232 LEU A N 1
ATOM 1835 C CA . LEU A 1 232 ? 69.460 -1.093 -0.465 1.00 53.31 232 LEU A CA 1
ATOM 1836 C C . LEU A 1 232 ? 69.571 -2.463 0.235 1.00 53.31 232 LEU A C 1
ATOM 1838 O O . LEU A 1 232 ? 68.678 -2.857 0.980 1.00 53.31 232 LEU A O 1
ATOM 1842 N N . HIS A 1 233 ? 70.694 -3.166 0.051 1.00 49.53 233 HIS A N 1
ATOM 1843 C CA . HIS A 1 233 ? 70.949 -4.484 0.645 1.00 49.53 233 HIS A CA 1
ATOM 1844 C C . HIS A 1 233 ? 71.486 -4.442 2.087 1.00 49.53 233 HIS A C 1
ATOM 1846 O O . HIS A 1 233 ? 71.628 -5.497 2.703 1.00 49.53 233 HIS A O 1
ATOM 1852 N N . GLN A 1 234 ? 71.782 -3.258 2.637 1.00 59.84 234 GLN A N 1
ATOM 1853 C CA . GLN A 1 234 ? 72.335 -3.118 3.993 1.00 59.84 234 GLN A CA 1
ATOM 1854 C C . GLN A 1 234 ? 71.309 -2.707 5.051 1.00 59.84 234 GLN A C 1
ATOM 1856 O O . GLN A 1 234 ? 71.668 -2.618 6.221 1.00 59.84 234 GLN A O 1
ATOM 1861 N N . VAL A 1 235 ? 70.043 -2.485 4.683 1.00 53.00 235 VAL A N 1
ATOM 1862 C CA . VAL A 1 235 ? 68.999 -2.124 5.652 1.00 53.00 235 VAL A CA 1
ATOM 1863 C C . VAL A 1 235 ? 68.720 -3.329 6.562 1.00 53.00 235 VAL A C 1
ATOM 1865 O O . VAL A 1 235 ? 68.176 -4.332 6.089 1.00 53.00 235 VAL A O 1
ATOM 1868 N N . PRO A 1 236 ? 69.066 -3.285 7.863 1.00 55.09 236 PRO A N 1
ATOM 1869 C CA . PRO A 1 236 ? 68.816 -4.403 8.758 1.00 55.09 236 PRO A CA 1
ATOM 1870 C C . PRO A 1 236 ? 67.312 -4.484 9.038 1.00 55.09 236 PRO A C 1
ATOM 1872 O O . PRO A 1 236 ? 66.722 -3.577 9.624 1.00 55.09 236 PRO A O 1
ATOM 1875 N N . LEU A 1 237 ? 66.676 -5.577 8.622 1.00 55.38 237 LEU A N 1
ATOM 1876 C CA . LEU A 1 237 ? 65.255 -5.826 8.866 1.00 55.38 237 LEU A CA 1
ATOM 1877 C C . LEU A 1 237 ? 65.037 -6.280 10.321 1.00 55.38 237 LEU A C 1
ATOM 1879 O O . LEU A 1 237 ? 65.084 -7.469 10.629 1.00 55.38 237 LEU A O 1
ATOM 1883 N N . LEU A 1 238 ? 64.777 -5.335 11.227 1.00 58.06 238 LEU A N 1
ATOM 1884 C CA . LEU A 1 238 ? 64.294 -5.611 12.587 1.00 58.06 238 LEU A CA 1
ATOM 1885 C C . LEU A 1 238 ? 62.780 -5.862 12.558 1.00 58.06 238 LEU A C 1
ATOM 1887 O O . LEU A 1 238 ? 61.977 -4.970 12.832 1.00 58.06 238 LEU A O 1
ATOM 1891 N N . TRP A 1 239 ? 62.367 -7.082 12.214 1.00 47.09 239 TRP A N 1
ATOM 1892 C CA . TRP A 1 239 ? 60.969 -7.476 12.375 1.00 47.09 239 TRP A CA 1
ATOM 1893 C C . TRP A 1 239 ? 60.699 -7.832 13.851 1.00 47.09 239 TRP A C 1
ATOM 1895 O O . TRP A 1 239 ? 61.260 -8.781 14.385 1.00 47.09 239 TRP A O 1
ATOM 1905 N N . GLY A 1 240 ? 59.812 -7.093 14.525 1.00 55.59 240 GLY A N 1
ATOM 1906 C CA . GLY A 1 240 ? 59.101 -7.645 15.688 1.00 55.59 240 GLY A CA 1
ATOM 1907 C C . GLY A 1 240 ? 59.493 -7.201 17.103 1.00 55.59 240 GLY A C 1
ATOM 1908 O O . GLY A 1 240 ? 59.400 -8.019 18.012 1.00 55.59 240 GLY A O 1
ATOM 1909 N N . VAL A 1 241 ? 59.797 -5.923 17.353 1.00 48.84 241 VAL A N 1
ATOM 1910 C CA . VAL A 1 241 ? 59.646 -5.354 18.713 1.00 48.84 241 VAL A CA 1
ATOM 1911 C C . VAL A 1 241 ? 58.973 -3.983 18.628 1.00 48.84 241 VAL A C 1
ATOM 1913 O O . VAL A 1 241 ? 59.637 -2.958 18.511 1.00 48.84 241 VAL A O 1
ATOM 1916 N N . LEU A 1 242 ? 57.637 -3.950 18.682 1.00 54.47 242 LEU A N 1
ATOM 1917 C CA . LEU A 1 242 ? 56.938 -2.712 19.033 1.00 54.47 242 LEU A CA 1
ATOM 1918 C C . LEU A 1 242 ? 57.084 -2.491 20.549 1.00 54.47 242 LEU A C 1
ATOM 1920 O O . LEU A 1 242 ? 56.754 -3.402 21.315 1.00 54.47 242 LEU A O 1
ATOM 1924 N N . PRO A 1 243 ? 57.537 -1.315 21.018 1.00 60.41 243 PRO A N 1
ATOM 1925 C CA . PRO A 1 243 ? 57.518 -1.008 22.442 1.00 60.41 243 PRO A CA 1
ATOM 1926 C C . PRO A 1 243 ? 56.065 -0.916 22.951 1.00 60.41 243 PRO A C 1
ATOM 1928 O O . PRO A 1 243 ? 55.184 -0.446 22.222 1.00 60.41 243 PRO A O 1
ATOM 1931 N N . PRO A 1 244 ? 55.779 -1.357 24.191 1.00 60.56 244 PRO A N 1
ATOM 1932 C CA . PRO A 1 244 ? 54.422 -1.352 24.726 1.00 60.56 244 PRO A CA 1
ATOM 1933 C C . PRO A 1 244 ? 53.889 0.080 24.867 1.00 60.56 244 PRO A C 1
ATOM 1935 O O . PRO A 1 244 ? 54.582 0.978 25.352 1.00 60.56 244 PRO A O 1
ATOM 1938 N N . ARG A 1 245 ? 52.629 0.285 24.456 1.00 51.09 245 ARG A N 1
ATOM 1939 C CA . ARG A 1 245 ? 51.914 1.560 24.614 1.00 51.09 245 ARG A CA 1
ATOM 1940 C C . ARG A 1 245 ? 51.820 1.909 26.101 1.00 51.09 245 ARG A C 1
ATOM 1942 O O . ARG A 1 245 ? 51.261 1.141 26.881 1.00 51.09 245 ARG A O 1
ATOM 1949 N N . LYS A 1 246 ? 52.329 3.082 26.485 1.00 55.09 246 LYS A N 1
ATOM 1950 C CA . LYS A 1 246 ? 52.033 3.677 27.792 1.00 55.09 246 LYS A CA 1
ATOM 1951 C C . LYS A 1 246 ? 50.563 4.093 27.795 1.00 55.09 246 LYS A C 1
ATOM 1953 O O . LYS A 1 246 ? 50.152 4.887 26.954 1.00 55.09 246 LYS A O 1
ATOM 1958 N N . VAL A 1 247 ? 49.792 3.514 28.708 1.00 49.22 247 VAL A N 1
ATOM 1959 C CA . VAL A 1 247 ? 48.441 3.968 29.044 1.00 49.22 247 VAL A CA 1
ATOM 1960 C C . VAL A 1 247 ? 48.606 5.064 30.095 1.00 49.22 247 VAL A C 1
ATOM 1962 O O . VAL A 1 247 ? 49.185 4.807 31.153 1.00 49.22 247 VAL A O 1
ATOM 1965 N N . CYS A 1 248 ? 48.152 6.273 29.787 1.00 43.97 248 CYS A N 1
ATOM 1966 C CA . CYS A 1 248 ? 47.896 7.336 30.754 1.00 43.97 248 CYS A CA 1
ATOM 1967 C C . CYS A 1 248 ? 46.482 7.847 30.504 1.00 43.97 248 CYS A C 1
ATOM 1969 O O . CYS A 1 248 ? 46.147 8.023 29.310 1.00 43.97 248 CYS A O 1
#